Protein AF-0000000087587159 (afdb_homodimer)

Secondary structure (DSSP, 8-state):
-HHHHHHHHHHHHHT-TTTSSS--HHHHHHHHHHHHHHHHHH---TTTTT-HHHHHHHHHHHHTHIIIIIHHHHHHHH--HHHHHHHTTS--GGGGS-HHHHHHHHHHHHHHHHHHHHHHHHHHHHHHHHHHHHHHHHHHHHH--/-HHHHHHHHHHHHHT-TTTSSS--HHHHHHHHHHHHHHHHHHT--TTTTT-HHHHHHHHHHHHTHIIIIIHHHHHHHHS-HHHHHHHTTS--GGGGS-HHHHHHHHHHHHHHHHHHHHHHHHHHHHHHHHHHHHHHHHHHHHH--

Sequence (290 aa):
TQRSNVNLDLLMRCTRQDVMPSVSRKSALPLLKVAVAEEEKTGVNLKNTNNVLRSRCVDACVEEWKETLAKPLLALESRDKNISRILAANS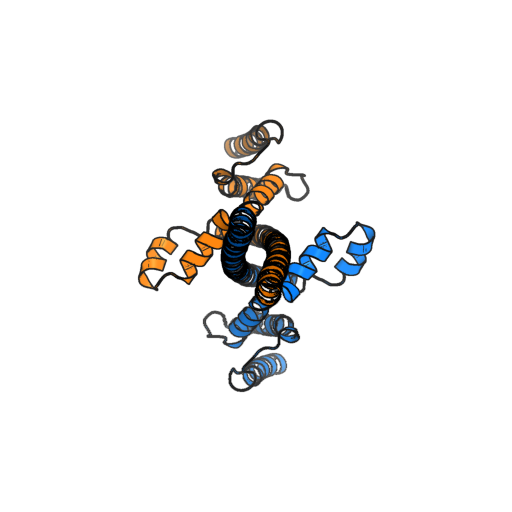VEHRDLPLTIQVELLEKALCAAKIELDDVKAELLYREEQVEKLTSKLSGSQHHGTQRSNVNLDLLMRCTRQDVMPSVSRKSALPLLKVAVAEEEKTGVNLKNTNNVLRSRCVDACVEEWKETLAKPLLALESRDKNISRILAANSVEHRDLPLTIQVELLEKALCAAKIELDDVKAELLYREEQVEKLTSKLSGSQHHG

Nearest PDB structures (foldseek):
  4tql-assembly1_A  TM=2.402E-01  e=1.269E+00  synthetic construct
  8akr-assembly1_A  TM=2.634E-01  e=9.940E+00  Synechocystis sp. PCC 6803
  4tql-assembly1_A  TM=2.392E-01  e=1.411E+00  synthetic construct
  1tkn-assembly1_A  TM=3.058E-01  e=9.548E+00  Homo sapiens
  8ceo-assembly1_1  TM=2.961E-01  e=7.720E+00  Saccharomyces cerevisiae

Radius of gyration: 24.53 Å; Cα contacts (8 Å, |Δi|>4): 267; chains: 2; bounding box: 59×77×51 Å

Foldseek 3Di:
DVVLVVVQVVLLVCQPCVNVVADALVCLLVSLQSNQVSCVVVVPPCVPVVSVNNVRSLVSCLVPVVVLAVVLVVLCVPDDPPCNVVSVVVPNSNVSDPPVSSVVSVVSSVVVVVVVVVVVVVVVVVVVVVVVVVVVVVVVVVVVD/DVVLVVVQVCLLVCQPCVNVVADALVCLLVSLQSNQVSCVVVVPPCVPVVSVNNVRSLVSCLVVVVVLAVVLVVCCVPDDPPCNVVSVVVPNSNVSHPPVSSVVSVVSSVVVVVVVVVVVVVVVVVVVVVVVVVVVVVVVVVVVD

pLDDT: mean 73.08, std 20.02, range [32.75, 97.69]

Organism: Thalassiosira oceanica (NCBI:txid159749)

Solvent-accessible surface area (backbone atoms only — not comparable to full-atom values): 15270 Å² total; per-residue (Å²): 118,68,68,63,50,49,49,42,50,45,48,47,55,55,37,24,60,86,66,30,64,67,52,49,64,85,46,8,59,63,49,32,49,49,48,50,53,45,24,63,72,68,65,47,62,40,82,74,40,72,34,54,50,47,54,43,16,46,48,28,37,34,75,38,26,60,73,70,48,31,45,50,50,44,52,50,68,68,32,52,81,70,56,18,57,60,46,49,61,61,52,59,68,63,68,77,41,58,58,72,55,39,41,52,48,42,52,52,27,35,36,49,48,50,54,52,41,52,53,51,51,51,53,33,53,52,38,52,49,48,41,54,53,49,51,49,54,56,55,54,55,59,70,77,94,118,68,68,63,50,52,48,43,50,45,46,48,55,56,40,24,60,86,65,31,64,67,53,50,66,85,46,8,61,63,50,33,49,51,46,50,53,46,25,65,73,67,64,46,64,41,82,76,41,73,36,54,50,47,54,43,16,45,49,30,37,35,75,39,26,60,73,71,49,29,43,50,50,44,50,50,68,68,33,50,83,68,55,18,57,61,46,48,61,63,52,60,67,62,68,76,42,58,58,71,56,38,40,53,45,41,52,53,26,35,36,49,47,50,54,52,41,51,53,52,50,51,52,36,52,52,39,51,50,50,41,52,52,49,52,50,53,56,55,55,55,59,70,77,95

Structure (mmCIF, N/CA/C/O backbone):
data_AF-0000000087587159-model_v1
#
loop_
_entity.id
_entity.type
_entity.pdbx_description
1 polymer Tektin
#
loop_
_atom_site.group_PDB
_atom_site.id
_atom_site.type_symbol
_atom_site.label_atom_id
_atom_site.label_alt_id
_atom_site.label_comp_id
_atom_site.label_asym_id
_atom_site.label_entity_id
_atom_site.label_seq_id
_atom_site.pdbx_PDB_ins_code
_atom_site.Cartn_x
_atom_site.Cartn_y
_atom_site.Cartn_z
_atom_site.occupancy
_atom_site.B_iso_or_equiv
_atom_site.auth_seq_id
_atom_site.auth_comp_id
_atom_site.auth_asym_id
_atom_site.auth_atom_id
_atom_site.pdbx_PDB_model_num
ATOM 1 N N . THR A 1 1 ? -24.172 30.438 5.816 1 32.75 1 THR A N 1
ATOM 2 C CA . THR A 1 1 ? -24.219 29.781 7.113 1 32.75 1 THR A CA 1
ATOM 3 C C . THR A 1 1 ? -25.188 28.594 7.078 1 32.75 1 THR A C 1
ATOM 5 O O . THR A 1 1 ? -24.875 27.531 7.625 1 32.75 1 THR A O 1
ATOM 8 N N . GLN A 1 2 ? -26.375 28.812 6.621 1 36.69 2 GLN A N 1
ATOM 9 C CA . GLN A 1 2 ? -27.484 27.875 6.512 1 36.69 2 GLN A CA 1
ATOM 10 C C . GLN A 1 2 ? -27.172 26.797 5.473 1 36.69 2 GLN A C 1
ATOM 12 O O . GLN A 1 2 ? -27.547 25.625 5.652 1 36.69 2 GLN A O 1
ATOM 17 N N . ARG A 1 3 ? -26.672 27.219 4.352 1 39.34 3 ARG A N 1
ATOM 18 C CA . ARG A 1 3 ? -26.422 26.359 3.203 1 39.34 3 ARG A CA 1
ATOM 19 C C . ARG A 1 3 ? -25.375 25.297 3.529 1 39.34 3 ARG A C 1
ATOM 21 O O . ARG A 1 3 ? -25.453 24.172 3.037 1 39.34 3 ARG A O 1
ATOM 28 N N . SER A 1 4 ? -24.469 25.625 4.348 1 40.91 4 SER A N 1
ATOM 29 C CA . SER A 1 4 ? -23.328 24.766 4.676 1 40.91 4 SER A CA 1
ATOM 30 C C . SER A 1 4 ? -23.766 23.594 5.551 1 40.91 4 SER A C 1
ATOM 32 O O . SER A 1 4 ? -23.203 22.5 5.461 1 40.91 4 SER A O 1
ATOM 34 N N . ASN A 1 5 ? -24.781 23.828 6.34 1 42.06 5 ASN A N 1
ATOM 35 C CA . ASN A 1 5 ? -25.312 22.875 7.293 1 42.06 5 ASN A CA 1
ATOM 36 C C . ASN A 1 5 ? -26.172 21.828 6.605 1 42.06 5 ASN A C 1
ATOM 38 O O . ASN A 1 5 ? -26.156 20.656 6.992 1 42.06 5 ASN A O 1
ATOM 42 N N . VAL A 1 6 ? -27.078 22.312 5.77 1 42.97 6 VAL A N 1
ATOM 43 C CA . VAL A 1 6 ? -27.984 21.438 5.051 1 42.97 6 VAL A CA 1
ATOM 44 C C . VAL A 1 6 ? -27.203 20.438 4.199 1 42.97 6 VAL A C 1
ATOM 46 O O . VAL A 1 6 ? -27.578 19.281 4.094 1 42.97 6 VAL A O 1
ATOM 49 N N . ASN A 1 7 ? -26.094 20.969 3.719 1 43.97 7 ASN A N 1
ATOM 50 C CA . ASN A 1 7 ? -25.328 20.156 2.785 1 43.97 7 ASN A CA 1
ATOM 51 C C . ASN A 1 7 ? -24.656 18.984 3.488 1 43.97 7 ASN A C 1
ATOM 53 O O . ASN A 1 7 ? -24.656 17.859 2.979 1 43.97 7 ASN A O 1
ATOM 57 N N . LEU A 1 8 ? -24.297 19.266 4.68 1 49.25 8 LEU A N 1
ATOM 58 C CA . LEU A 1 8 ? -23.719 18.156 5.414 1 49.25 8 LEU A CA 1
ATOM 59 C C . LEU A 1 8 ? -24.797 17.156 5.828 1 49.25 8 LEU A C 1
ATOM 61 O O . LEU A 1 8 ? -24.594 15.945 5.738 1 49.25 8 LEU A O 1
ATOM 65 N N . ASP A 1 9 ? -25.812 17.797 6.367 1 45.59 9 ASP A N 1
ATOM 66 C CA . ASP A 1 9 ? -26.922 16.938 6.785 1 45.59 9 ASP A CA 1
ATOM 67 C C . ASP A 1 9 ? -27.453 16.109 5.613 1 45.59 9 ASP A C 1
ATOM 69 O O . ASP A 1 9 ? -27.734 14.922 5.77 1 45.59 9 ASP A O 1
ATOM 73 N N . LEU A 1 10 ? -27.609 16.844 4.547 1 46.69 10 LEU A N 1
ATOM 74 C CA . LEU A 1 10 ? -28.062 16.125 3.357 1 46.69 10 LEU A CA 1
ATOM 75 C C . LEU A 1 10 ? -27.031 15.094 2.914 1 46.69 10 LEU A C 1
ATOM 77 O O . LEU A 1 10 ? -27.375 13.977 2.531 1 46.69 10 LEU A O 1
ATOM 81 N N . LEU A 1 11 ? -25.828 15.57 3.004 1 48.69 11 LEU A N 1
ATOM 82 C CA . LEU A 1 11 ? -24.766 14.617 2.662 1 48.69 11 LEU A CA 1
ATOM 83 C C . LEU A 1 11 ? -24.812 13.406 3.586 1 48.69 11 LEU A C 1
ATOM 85 O O . LEU A 1 11 ? -24.703 12.266 3.129 1 48.69 11 LEU A O 1
ATOM 89 N N . MET A 1 12 ? -25.047 13.711 4.809 1 52.41 12 MET A N 1
ATOM 90 C CA . MET A 1 12 ? -25.109 12.625 5.785 1 52.41 12 MET A CA 1
ATOM 91 C C . MET A 1 12 ? -26.359 11.773 5.562 1 52.41 12 MET A C 1
ATOM 93 O O . MET A 1 12 ? -26.312 10.555 5.719 1 52.41 12 MET A O 1
ATOM 97 N N . ARG A 1 13 ? -27.406 12.414 5.246 1 48.59 13 ARG A N 1
ATOM 98 C CA . ARG A 1 13 ? -28.656 11.703 4.98 1 48.59 13 ARG A CA 1
ATOM 99 C C . ARG A 1 13 ? -28.547 10.867 3.707 1 48.59 13 ARG A C 1
ATOM 101 O O . ARG A 1 13 ? -29.047 9.742 3.652 1 48.59 13 ARG A O 1
ATOM 108 N N . CYS A 1 14 ? -27.938 11.539 2.797 1 46.94 14 CYS A N 1
ATOM 109 C CA . CYS A 1 14 ? -27.875 10.891 1.493 1 46.94 14 CYS A CA 1
ATOM 110 C C . CYS A 1 14 ? -26.797 9.805 1.476 1 46.94 14 CYS A C 1
ATOM 112 O O . CYS A 1 14 ? -26.875 8.875 0.669 1 46.94 14 CYS A O 1
ATOM 114 N N . THR A 1 15 ? -26 10 2.441 1 49.78 15 THR A N 1
ATOM 115 C CA . THR A 1 15 ? -24.922 9.016 2.43 1 49.78 15 THR A CA 1
ATOM 116 C C . THR A 1 15 ? -25.094 8.016 3.564 1 49.78 15 THR A C 1
ATOM 118 O O . THR A 1 15 ? -24.172 7.254 3.873 1 49.78 15 THR A O 1
ATOM 121 N N . ARG A 1 16 ? -26.234 8.188 4.211 1 46.84 16 ARG A N 1
ATOM 122 C CA . ARG A 1 16 ? -26.547 7.207 5.25 1 46.84 16 ARG A CA 1
ATOM 123 C C . ARG A 1 16 ? -26.438 5.785 4.711 1 46.84 16 ARG A C 1
ATOM 125 O O . ARG A 1 16 ? -26.641 5.547 3.521 1 46.84 16 ARG A O 1
ATOM 132 N N . GLN A 1 17 ? -25.875 5.043 5.605 1 50.44 17 GLN A N 1
ATOM 133 C CA . GLN A 1 17 ? -25.672 3.639 5.277 1 50.44 17 GLN A CA 1
ATOM 134 C C . GLN A 1 17 ? -26.922 3.025 4.66 1 50.44 17 GLN A C 1
ATOM 136 O O . GLN A 1 17 ? -26.844 2.146 3.801 1 50.44 17 GLN A O 1
ATOM 141 N N . ASP A 1 18 ? -28 3.549 5.156 1 45.78 18 ASP A N 1
ATOM 142 C CA . ASP A 1 18 ? -29.266 3.02 4.684 1 45.78 18 ASP A CA 1
ATOM 143 C C . ASP A 1 18 ? -29.609 3.568 3.301 1 45.78 18 ASP A C 1
ATOM 145 O O . ASP A 1 18 ? -30.359 2.943 2.547 1 45.78 18 ASP A O 1
ATOM 149 N N . VAL A 1 19 ? -29.219 4.668 3.023 1 44.28 19 VAL A N 1
ATOM 150 C CA . VAL A 1 19 ? -29.531 5.273 1.733 1 44.28 19 VAL A CA 1
ATOM 151 C C . VAL A 1 19 ? -28.438 4.93 0.722 1 44.28 19 VAL A C 1
ATOM 153 O O . VAL A 1 19 ? -28.734 4.645 -0.442 1 44.28 19 VAL A O 1
ATOM 156 N N . MET A 1 20 ? -27.219 5.18 1.108 1 46.34 20 MET A N 1
ATOM 157 C CA . MET A 1 20 ? -26.109 4.789 0.237 1 46.34 20 MET A CA 1
ATOM 158 C C . MET A 1 20 ? -25.25 3.717 0.898 1 46.34 20 MET A C 1
ATOM 160 O O . MET A 1 20 ? -24.156 4.004 1.374 1 46.34 20 MET A O 1
ATOM 164 N N . PRO A 1 21 ? -25.844 2.625 0.931 1 46.34 21 PRO A N 1
ATOM 165 C CA . PRO A 1 21 ? -25.141 1.552 1.647 1 46.34 21 PRO A CA 1
ATOM 166 C C . PRO A 1 21 ? -23.719 1.33 1.143 1 46.34 21 PRO A C 1
ATOM 168 O O . PRO A 1 21 ? -22.828 0.995 1.927 1 46.34 21 PRO A O 1
ATOM 171 N N . SER A 1 22 ? -23.625 1.393 -0.193 1 52.59 22 SER A N 1
ATOM 172 C CA . SER A 1 22 ? -22.281 1.172 -0.739 1 52.59 22 SER A CA 1
ATOM 173 C C . SER A 1 22 ? -21.781 2.406 -1.479 1 52.59 22 SER A C 1
ATOM 175 O O . SER A 1 22 ? -22.516 3.012 -2.26 1 52.59 22 SER A O 1
ATOM 177 N N . VAL A 1 23 ? -20.797 3.105 -0.904 1 59.78 23 VAL A N 1
ATOM 178 C CA . VAL A 1 23 ? -20.141 4.188 -1.637 1 59.78 23 VAL A CA 1
ATOM 179 C C . VAL A 1 23 ? -19.406 3.625 -2.852 1 59.78 23 VAL A C 1
ATOM 181 O O . VAL A 1 23 ? -18.625 2.689 -2.727 1 59.78 23 VAL A O 1
ATOM 184 N N . SER A 1 24 ? -20.016 4.082 -4.051 1 62.53 24 SER A N 1
ATOM 185 C CA . SER A 1 24 ? -19.328 3.631 -5.258 1 62.53 24 SER A CA 1
ATOM 186 C C . SER A 1 24 ? -17.859 4.074 -5.262 1 62.53 24 SER A C 1
ATOM 188 O O . SER A 1 24 ? -17.531 5.121 -4.707 1 62.53 24 SER A O 1
ATOM 190 N N . ARG A 1 25 ? -17.062 3.34 -5.914 1 66 25 ARG A N 1
ATOM 191 C CA . ARG A 1 25 ? -15.633 3.58 -6.059 1 66 25 ARG A CA 1
ATOM 192 C C . ARG A 1 25 ? -15.367 4.961 -6.648 1 66 25 ARG A C 1
ATOM 194 O O . ARG A 1 25 ? -14.492 5.688 -6.172 1 66 25 ARG A O 1
ATOM 201 N N . LYS A 1 26 ? -16.172 5.312 -7.57 1 67.81 26 LYS A N 1
ATOM 202 C CA . LYS A 1 26 ? -15.945 6.551 -8.312 1 67.81 26 LYS A CA 1
ATOM 203 C C . LYS A 1 26 ? -16.312 7.77 -7.465 1 67.81 26 LYS A C 1
ATOM 205 O O . LYS A 1 26 ? -15.719 8.844 -7.633 1 67.81 26 LYS A O 1
ATOM 210 N N . SER A 1 27 ? -17.141 7.477 -6.547 1 70.62 27 SER A N 1
ATOM 211 C CA . SER A 1 27 ? -17.641 8.609 -5.777 1 70.62 27 SER A CA 1
ATOM 212 C C . SER A 1 27 ? -16.984 8.688 -4.406 1 70.62 27 SER A C 1
ATOM 214 O O . SER A 1 27 ? -17.094 9.695 -3.713 1 70.62 27 SER A O 1
ATOM 216 N N . ALA A 1 28 ? -16.281 7.617 -4.102 1 75.81 28 ALA A N 1
ATOM 217 C CA . ALA A 1 28 ? -15.789 7.492 -2.732 1 75.81 28 ALA A CA 1
ATOM 218 C C . ALA A 1 28 ? -14.875 8.656 -2.371 1 75.81 28 ALA A C 1
ATOM 220 O O . ALA A 1 28 ? -15.062 9.312 -1.343 1 75.81 28 ALA A O 1
ATOM 221 N N . LEU A 1 29 ? -13.953 8.953 -3.25 1 81.06 29 LEU A N 1
ATOM 222 C CA . LEU A 1 29 ? -12.977 9.984 -2.936 1 81.06 29 LEU A CA 1
ATOM 223 C C . LEU A 1 29 ? -13.625 11.367 -2.945 1 81.06 29 LEU A C 1
ATOM 225 O O . LEU A 1 29 ? -13.414 12.164 -2.027 1 81.06 29 LEU A O 1
ATOM 229 N N . PRO A 1 30 ? -14.414 11.68 -3.943 1 75.94 30 PRO A N 1
ATOM 230 C CA . PRO A 1 30 ? -15.117 12.961 -3.912 1 75.94 30 PRO A CA 1
ATOM 231 C C . PRO A 1 30 ? -16 13.125 -2.68 1 75.94 30 PRO A C 1
ATOM 233 O O . PRO A 1 30 ? -16.047 14.203 -2.084 1 75.94 30 PRO A O 1
ATOM 236 N N . LEU A 1 31 ? -16.656 12.094 -2.354 1 77.31 31 LEU A N 1
ATOM 237 C CA . LEU A 1 31 ? -17.516 12.125 -1.177 1 77.31 31 LEU A CA 1
ATOM 238 C C . LEU A 1 31 ? -16.703 12.297 0.095 1 77.31 31 LEU A C 1
ATOM 240 O O . LEU A 1 31 ? -17.109 12.992 1.023 1 77.31 31 LEU A O 1
ATOM 244 N N . LEU A 1 32 ? -15.648 11.641 0.164 1 81.38 32 LEU A N 1
ATOM 245 C CA . LEU A 1 32 ? -14.75 11.789 1.302 1 81.38 32 LEU A CA 1
ATOM 246 C C . LEU A 1 32 ? -14.312 13.234 1.462 1 81.38 32 LEU A C 1
ATOM 248 O O . LEU A 1 32 ? -14.281 13.758 2.578 1 81.38 32 LEU A O 1
ATOM 252 N N . LYS A 1 33 ? -14.008 13.875 0.391 1 79.75 33 LYS A N 1
ATOM 253 C CA . LYS A 1 33 ? -13.602 15.273 0.423 1 79.75 33 LYS A CA 1
ATOM 254 C C . LYS A 1 33 ? -14.695 16.156 1.018 1 79.75 33 LYS A C 1
ATOM 256 O O . LYS A 1 33 ? -14.414 17.031 1.834 1 79.75 33 LYS A O 1
ATOM 261 N N . VAL A 1 34 ? -15.828 15.852 0.628 1 74.06 34 VAL A N 1
ATOM 262 C CA . VAL A 1 34 ? -16.969 16.609 1.112 1 74.06 34 VAL A CA 1
ATOM 263 C C . VAL A 1 34 ? -17.172 16.375 2.607 1 74.06 34 VAL A C 1
ATOM 265 O O . VAL A 1 34 ? -17.391 17.312 3.375 1 74.06 34 VAL A O 1
ATOM 268 N N . ALA A 1 35 ? -17.094 15.141 2.924 1 73.56 35 ALA A N 1
ATOM 269 C CA . ALA A 1 35 ? -17.266 14.766 4.324 1 73.56 35 ALA A CA 1
ATOM 270 C C . ALA A 1 35 ? -16.234 15.453 5.215 1 73.56 35 ALA A C 1
ATOM 272 O O . ALA A 1 35 ? -16.578 15.977 6.277 1 73.56 35 ALA A O 1
ATOM 273 N N . VAL A 1 36 ? -15.062 15.5 4.777 1 76.06 36 VAL A N 1
ATOM 274 C CA . VAL A 1 36 ? -13.969 16.078 5.547 1 76.06 36 VAL A CA 1
ATOM 275 C C . VAL A 1 36 ? -14.125 17.594 5.613 1 76.06 36 VAL A C 1
ATOM 277 O O . VAL A 1 36 ? -13.898 18.203 6.664 1 76.06 36 VAL A O 1
ATOM 280 N N . ALA A 1 37 ? -14.43 18.156 4.574 1 73.81 37 ALA A N 1
ATOM 281 C CA . ALA A 1 37 ? -14.633 19.594 4.539 1 73.81 37 ALA A CA 1
ATOM 282 C C . ALA A 1 37 ? -15.734 20.016 5.5 1 73.81 37 ALA A C 1
ATOM 284 O O . ALA A 1 37 ? -15.625 21.031 6.18 1 73.81 37 ALA A O 1
ATOM 285 N N . GLU A 1 38 ? -16.719 19.266 5.496 1 69.62 38 GLU A N 1
ATOM 286 C CA . GLU A 1 38 ? -17.844 19.562 6.387 1 69.62 38 GLU A CA 1
ATOM 287 C C . GLU A 1 38 ? -17.438 19.422 7.852 1 69.62 38 GLU A C 1
ATOM 289 O O . GLU A 1 38 ? -17.891 20.188 8.711 1 69.62 38 GLU A O 1
ATOM 294 N N . GLU A 1 39 ? -16.641 18.422 8.086 1 70.81 39 GLU A N 1
ATOM 295 C CA . GLU A 1 39 ? -16.125 18.234 9.445 1 70.81 39 GLU A CA 1
ATOM 296 C C . GLU A 1 39 ? -15.305 19.438 9.891 1 70.81 39 GLU A C 1
ATOM 298 O O . GLU A 1 39 ? -15.422 19.891 11.031 1 70.81 39 GLU A O 1
ATOM 303 N N . GLU A 1 40 ? -14.523 19.844 9.047 1 71.81 40 GLU A N 1
ATOM 304 C CA . GLU A 1 40 ? -13.664 20.984 9.359 1 71.81 40 GLU A CA 1
ATOM 305 C C . GLU A 1 40 ? -14.484 22.234 9.609 1 71.81 40 GLU A C 1
ATOM 307 O O . GLU A 1 40 ? -14.156 23.031 10.492 1 71.81 40 GLU A O 1
ATOM 312 N N . LYS A 1 41 ? -15.461 22.406 8.883 1 69.94 41 LYS A N 1
ATOM 313 C CA . LYS A 1 41 ? -16.297 23.594 9 1 69.94 41 LYS A CA 1
ATOM 314 C C . LYS A 1 41 ? -17.109 23.562 10.289 1 69.94 41 LYS A C 1
ATOM 316 O O . LYS A 1 41 ? -17.281 24.594 10.953 1 69.94 41 LYS A O 1
ATOM 321 N N . THR A 1 42 ? -17.641 22.406 10.508 1 65 42 THR A N 1
ATOM 322 C CA . THR A 1 42 ? -18.547 22.312 11.648 1 65 42 THR A CA 1
ATOM 323 C C . THR A 1 42 ? -17.766 22.094 12.945 1 65 42 THR A C 1
ATOM 325 O O . THR A 1 42 ? -18.297 22.297 14.039 1 65 42 THR A O 1
ATOM 328 N N . GLY A 1 43 ? -16.438 21.812 12.82 1 63.03 43 GLY A N 1
ATOM 329 C CA . GLY A 1 43 ? -15.633 21.516 13.992 1 63.03 43 GLY A CA 1
ATOM 330 C C . GLY A 1 43 ? -15.961 20.172 14.617 1 63.03 43 GLY A C 1
ATOM 331 O O . GLY A 1 43 ? -15.492 19.859 15.711 1 63.03 43 GLY A O 1
ATOM 332 N N . VAL A 1 44 ? -17.031 19.594 14.109 1 55.69 44 VAL A N 1
ATOM 333 C CA . VAL A 1 44 ? -17.422 18.297 14.641 1 55.69 44 VAL A CA 1
ATOM 334 C C . VAL A 1 44 ? -16.453 17.219 14.125 1 55.69 44 VAL A C 1
ATOM 336 O O . VAL A 1 44 ? -16.141 17.188 12.93 1 55.69 44 VAL A O 1
ATOM 339 N N . ASN A 1 45 ? -15.539 16.797 15.039 1 53.84 45 ASN A N 1
ATOM 340 C CA . ASN A 1 45 ? -14.633 15.703 14.711 1 53.84 45 ASN A CA 1
ATOM 341 C C . ASN A 1 45 ? -15.398 14.445 14.305 1 53.84 45 ASN A C 1
ATOM 343 O O . ASN A 1 45 ? -15.938 13.742 15.164 1 53.84 45 ASN A O 1
ATOM 347 N N . LEU A 1 46 ? -15.766 14.469 13.148 1 49.66 46 LEU A N 1
ATOM 348 C CA . LEU A 1 46 ? -16.562 13.344 12.672 1 49.66 46 LEU A CA 1
ATOM 349 C C . LEU A 1 46 ? -15.812 12.031 12.852 1 49.66 46 LEU A C 1
ATOM 351 O O . LEU A 1 46 ? -16.344 10.961 12.555 1 49.66 46 LEU A O 1
ATOM 355 N N . LYS A 1 47 ? -14.477 12.172 13.258 1 50.44 47 LYS A N 1
ATOM 356 C CA . LYS A 1 47 ? -13.789 10.922 13.578 1 50.44 47 LYS A CA 1
ATOM 357 C C . LYS A 1 47 ? -14.57 10.117 14.617 1 50.44 47 LYS A C 1
ATOM 359 O O . LYS A 1 47 ? -14.57 8.891 14.586 1 50.44 47 LYS A O 1
ATOM 364 N N . ASN A 1 48 ? -14.945 10.859 15.625 1 46.66 48 ASN A N 1
ATOM 365 C CA . ASN A 1 48 ? -15.703 10.258 16.719 1 46.66 48 ASN A CA 1
ATOM 366 C C . ASN A 1 48 ? -17.125 9.914 16.281 1 46.66 48 ASN A C 1
ATOM 368 O O . ASN A 1 48 ? -17.844 9.219 17 1 46.66 48 ASN A O 1
ATOM 372 N N . THR A 1 49 ? -17.562 10.867 15.5 1 42.28 49 THR A N 1
ATOM 373 C CA . THR A 1 49 ? -18.906 10.516 15.07 1 42.28 49 THR A CA 1
ATOM 374 C C . THR A 1 49 ? -18.859 9.438 13.992 1 42.28 49 THR A C 1
ATOM 376 O O . THR A 1 49 ? -17.969 9.43 13.141 1 42.28 49 THR A O 1
ATOM 379 N N . ASN A 1 50 ? -18.844 8.234 14.531 1 45.03 50 ASN A N 1
ATOM 380 C CA . ASN A 1 50 ? -19.109 7.176 13.562 1 45.03 50 ASN A CA 1
ATOM 381 C C . ASN A 1 50 ? -19.344 7.746 12.164 1 45.03 50 ASN A C 1
ATOM 383 O O . ASN A 1 50 ? -20.406 7.566 11.578 1 45.03 50 ASN A O 1
ATOM 387 N N . ASN A 1 51 ? -18.828 8.984 12.039 1 53.06 51 ASN A N 1
ATOM 388 C CA . ASN A 1 51 ? -19.156 9.484 10.703 1 53.06 51 ASN A CA 1
ATOM 389 C C . ASN A 1 51 ? -18.922 8.414 9.633 1 53.06 51 ASN A C 1
ATOM 391 O O . ASN A 1 51 ? -17.797 8.242 9.156 1 53.06 51 ASN A O 1
ATOM 395 N N . VAL A 1 52 ? -19.875 7.715 9.773 1 62.22 52 VAL A N 1
ATOM 396 C CA . VAL A 1 52 ? -20.188 6.512 9.008 1 62.22 52 VAL A CA 1
ATOM 397 C C . VAL A 1 52 ? -19.844 6.738 7.535 1 62.22 52 VAL A C 1
ATOM 399 O O . VAL A 1 52 ? -19.234 5.875 6.891 1 62.22 52 VAL A O 1
ATOM 402 N N . LEU A 1 53 ? -19.984 8.141 7.324 1 70.12 53 LEU A N 1
ATOM 403 C CA . LEU A 1 53 ? -19.766 8.359 5.898 1 70.12 53 LEU A CA 1
ATOM 404 C C . LEU A 1 53 ? -18.266 8.375 5.582 1 70.12 53 LEU A C 1
ATOM 406 O O . LEU A 1 53 ? -17.828 7.762 4.602 1 70.12 53 LEU A O 1
ATOM 410 N N . ARG A 1 54 ? -17.484 9.141 6.434 1 76.94 54 ARG A N 1
ATOM 411 C CA . ARG A 1 54 ? -16.047 9.188 6.227 1 76.94 54 ARG A CA 1
ATOM 412 C C . ARG A 1 54 ? -15.445 7.785 6.215 1 76.94 54 ARG A C 1
ATOM 414 O O . ARG A 1 54 ? -14.68 7.441 5.312 1 76.94 54 ARG A O 1
ATOM 421 N N . SER A 1 55 ? -15.828 7.074 7.191 1 77.62 55 SER A N 1
ATOM 422 C CA . SER A 1 55 ? -15.297 5.719 7.309 1 77.62 55 SER A CA 1
ATOM 423 C C . SER A 1 55 ? -15.703 4.863 6.117 1 77.62 55 SER A C 1
ATOM 425 O O . SER A 1 55 ? -14.891 4.098 5.59 1 77.62 55 SER A O 1
ATOM 427 N N . ARG A 1 56 ? -16.859 4.98 5.684 1 78.12 56 ARG A N 1
ATOM 428 C CA . ARG A 1 56 ? -17.344 4.211 4.539 1 78.12 56 ARG A CA 1
ATOM 429 C C . ARG A 1 56 ? -16.609 4.609 3.262 1 78.12 56 ARG A C 1
ATOM 431 O O . ARG A 1 56 ? -16.312 3.76 2.422 1 78.12 56 ARG A O 1
ATOM 438 N N . CYS A 1 57 ? -16.469 5.875 3.152 1 82.62 57 CYS A N 1
ATOM 439 C CA . CYS A 1 57 ? -15.75 6.355 1.972 1 82.62 57 CYS A CA 1
ATOM 440 C C . CYS A 1 57 ? -14.305 5.879 1.974 1 82.62 57 CYS A C 1
ATOM 442 O O . CYS A 1 57 ? -13.781 5.469 0.936 1 82.62 57 CYS A O 1
ATOM 444 N N . VAL A 1 58 ? -13.719 5.977 3.139 1 84.62 58 VAL A N 1
ATOM 445 C CA . VAL A 1 58 ? -12.352 5.484 3.258 1 84.62 58 VAL A CA 1
ATOM 446 C C . VAL A 1 58 ? -12.297 4.004 2.885 1 84.62 58 VAL A C 1
ATOM 448 O O . VAL A 1 58 ? -11.453 3.588 2.092 1 84.62 58 VAL A O 1
ATOM 451 N N . ASP A 1 59 ? -13.219 3.27 3.373 1 83.94 59 ASP A N 1
ATOM 452 C CA . ASP A 1 59 ? -13.242 1.834 3.107 1 83.94 59 ASP A CA 1
ATOM 453 C C . ASP A 1 59 ? -13.43 1.555 1.617 1 83.94 59 ASP A C 1
ATOM 455 O O . ASP A 1 59 ? -12.789 0.658 1.063 1 83.94 59 ASP A O 1
ATOM 459 N N . ALA A 1 60 ? -14.273 2.254 1.081 1 82.69 60 ALA A N 1
ATOM 460 C CA . ALA A 1 60 ? -14.523 2.08 -0.347 1 82.69 60 ALA A CA 1
ATOM 461 C C . ALA A 1 60 ? -13.273 2.4 -1.166 1 82.69 60 ALA A C 1
ATOM 463 O O . ALA A 1 60 ? -12.961 1.697 -2.131 1 82.69 60 ALA A O 1
ATOM 464 N N . CYS A 1 61 ? -12.609 3.475 -0.848 1 86.81 61 CYS A N 1
ATOM 465 C CA . CYS A 1 61 ? -11.375 3.844 -1.532 1 86.81 61 CYS A CA 1
ATOM 466 C C . CYS A 1 61 ? -10.32 2.754 -1.382 1 86.81 61 CYS A C 1
ATOM 468 O O . CYS A 1 61 ? -9.609 2.436 -2.336 1 86.81 61 CYS A O 1
ATOM 470 N N . VAL A 1 62 ? -10.273 2.213 -0.21 1 90.31 62 VAL A N 1
ATOM 471 C CA . VAL A 1 62 ? -9.273 1.195 0.1 1 90.31 62 VAL A CA 1
ATOM 472 C C . VAL A 1 62 ? -9.57 -0.08 -0.686 1 90.31 62 VAL A C 1
ATOM 474 O O . VAL A 1 62 ? -8.656 -0.742 -1.177 1 90.31 62 VAL A O 1
ATOM 477 N N . GLU A 1 63 ? -10.797 -0.411 -0.837 1 89.31 63 GLU A N 1
ATOM 478 C CA . GLU A 1 63 ? -11.18 -1.6 -1.594 1 89.31 63 GLU A CA 1
ATOM 479 C C . GLU A 1 63 ? -10.688 -1.521 -3.035 1 89.31 63 GLU A C 1
ATOM 481 O O . GLU A 1 63 ? -10.344 -2.539 -3.635 1 89.31 63 GLU A O 1
ATOM 486 N N . GLU A 1 64 ? -10.562 -0.312 -3.537 1 89.5 64 GLU A N 1
ATOM 487 C CA . GLU A 1 64 ? -10.125 -0.096 -4.91 1 89.5 64 GLU A CA 1
ATOM 488 C C . GLU A 1 64 ? -8.797 0.654 -4.953 1 89.5 64 GLU A C 1
ATOM 490 O O . GLU A 1 64 ? -8.594 1.516 -5.812 1 89.5 64 GLU A O 1
ATOM 495 N N . TRP A 1 65 ? -8.023 0.304 -4.023 1 92.62 65 TRP A N 1
ATOM 496 C CA . TRP A 1 65 ? -6.809 1.083 -3.824 1 92.62 65 TRP A CA 1
ATOM 497 C C . TRP A 1 65 ? -5.949 1.086 -5.086 1 92.62 65 TRP A C 1
ATOM 499 O O . TRP A 1 65 ? -5.25 2.062 -5.367 1 92.62 65 TRP A O 1
ATOM 509 N N . LYS A 1 66 ? -5.953 0.046 -5.836 1 93.19 66 LYS A N 1
ATOM 510 C CA . LYS A 1 66 ? -5.129 -0.061 -7.039 1 93.19 66 LYS A CA 1
ATOM 511 C C . LYS A 1 66 ? -5.523 0.995 -8.07 1 93.19 66 LYS A C 1
ATOM 513 O O . LYS A 1 66 ? -4.668 1.721 -8.578 1 93.19 66 LYS A O 1
ATOM 518 N N . GLU A 1 67 ? -6.801 1.132 -8.297 1 87.75 67 GLU A N 1
ATOM 519 C CA . GLU A 1 67 ? -7.32 2.045 -9.312 1 87.75 67 GLU A CA 1
ATOM 520 C C . GLU A 1 67 ? -7.406 3.473 -8.781 1 87.75 67 GLU A C 1
ATOM 522 O O . GLU A 1 67 ? -7.137 4.43 -9.508 1 87.75 67 GLU A O 1
ATOM 527 N N . THR A 1 68 ? -7.684 3.609 -7.508 1 86.38 68 THR A N 1
ATOM 528 C CA . THR A 1 68 ? -8.016 4.922 -6.969 1 86.38 68 THR A CA 1
ATOM 529 C C . THR A 1 68 ? -6.773 5.613 -6.414 1 86.38 68 THR A C 1
ATOM 531 O O . THR A 1 68 ? -6.688 6.84 -6.422 1 86.38 68 THR A O 1
ATOM 534 N N . LEU A 1 69 ? -5.84 4.844 -5.961 1 91.31 69 LEU A N 1
ATOM 535 C CA . LEU A 1 69 ? -4.707 5.445 -5.266 1 91.31 69 LEU A CA 1
ATOM 536 C C . LEU A 1 69 ? -3.398 5.129 -5.984 1 91.31 69 LEU A C 1
ATOM 538 O O . LEU A 1 69 ? -2.701 6.035 -6.441 1 91.31 69 LEU A O 1
ATOM 542 N N . ALA A 1 70 ? -3.117 3.871 -6.223 1 92.38 70 ALA A N 1
ATOM 543 C CA . ALA A 1 70 ? -1.815 3.455 -6.734 1 92.38 70 ALA A CA 1
ATOM 544 C C . ALA A 1 70 ? -1.64 3.877 -8.188 1 92.38 70 ALA A C 1
ATOM 546 O O . ALA A 1 70 ? -0.583 4.387 -8.57 1 92.38 70 ALA A O 1
ATOM 547 N N . LYS A 1 71 ? -2.598 3.705 -9.008 1 89.75 71 LYS A N 1
ATOM 548 C CA . LYS A 1 71 ? -2.48 3.973 -10.438 1 89.75 71 LYS A CA 1
ATOM 549 C C . LYS A 1 71 ? -2.148 5.438 -10.695 1 89.75 71 LYS A C 1
AT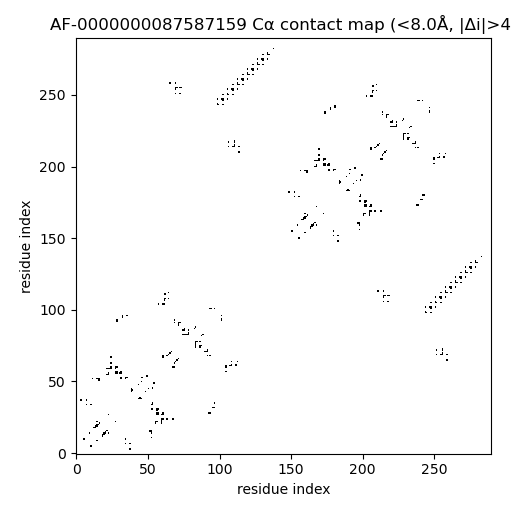OM 551 O O . LYS A 1 71 ? -1.206 5.746 -11.43 1 89.75 71 LYS A O 1
ATOM 556 N N . PRO A 1 72 ? -2.918 6.309 -10.156 1 87.12 72 PRO A N 1
ATOM 557 C CA . PRO A 1 72 ? -2.561 7.711 -10.367 1 87.12 72 PRO A CA 1
ATOM 558 C C . PRO A 1 72 ? -1.158 8.047 -9.867 1 87.12 72 PRO A C 1
ATOM 560 O O . PRO A 1 72 ? -0.464 8.867 -10.469 1 87.12 72 PRO A O 1
ATOM 563 N N . LEU A 1 73 ? -0.761 7.488 -8.789 1 89.25 73 LEU A N 1
ATOM 564 C CA . LEU A 1 73 ? 0.57 7.734 -8.242 1 89.25 73 LEU A CA 1
ATOM 565 C C . LEU A 1 73 ? 1.648 7.227 -9.195 1 89.25 73 LEU A C 1
ATOM 567 O O . LEU A 1 73 ? 2.648 7.914 -9.422 1 89.25 73 LEU A O 1
ATOM 571 N N . LEU A 1 74 ? 1.451 6.062 -9.711 1 90.06 74 LEU A N 1
ATOM 572 C CA . LEU A 1 74 ? 2.412 5.449 -10.625 1 90.06 74 LEU A CA 1
ATOM 573 C C . LEU A 1 74 ? 2.506 6.238 -11.93 1 90.06 74 LEU A C 1
ATOM 575 O O . LEU A 1 74 ? 3.574 6.312 -12.539 1 90.06 74 LEU A O 1
ATOM 579 N N . ALA A 1 75 ? 1.423 6.699 -12.336 1 82.94 75 ALA A N 1
ATOM 580 C CA . ALA A 1 75 ? 1.408 7.52 -13.539 1 82.94 75 ALA A CA 1
ATOM 581 C C . ALA A 1 75 ? 2.273 8.766 -13.375 1 82.94 75 ALA A C 1
ATOM 583 O O . ALA A 1 75 ? 2.906 9.227 -14.328 1 82.94 75 ALA A O 1
ATOM 584 N N . LEU A 1 76 ? 2.277 9.234 -12.141 1 78.19 76 LEU A N 1
ATOM 585 C CA . LEU A 1 76 ? 3.088 10.406 -11.844 1 78.19 76 LEU A CA 1
ATOM 586 C C . LEU A 1 76 ? 4.574 10.07 -11.867 1 78.19 76 LEU A C 1
ATOM 588 O O . LEU A 1 76 ? 5.398 10.883 -12.281 1 78.19 76 LEU A O 1
ATOM 592 N N . GLU A 1 77 ? 4.906 8.836 -11.312 1 71.69 77 GLU A N 1
ATOM 593 C CA . GLU A 1 77 ? 6.305 8.43 -11.234 1 71.69 77 GLU A CA 1
ATOM 594 C C . GLU A 1 77 ? 6.855 8.078 -12.617 1 71.69 77 GLU A C 1
ATOM 596 O O . GLU A 1 77 ? 8.055 8.203 -12.859 1 71.69 77 GLU A O 1
ATOM 601 N N . SER A 1 78 ? 6.027 7.184 -13.383 1 61.97 78 SER A N 1
ATOM 602 C CA . SER A 1 78 ? 6.48 6.816 -14.719 1 61.97 78 SER A CA 1
ATOM 603 C C . SER A 1 78 ? 6.66 8.047 -15.602 1 61.97 78 SER A C 1
ATOM 605 O O . SER A 1 78 ? 7.238 7.957 -16.688 1 61.97 78 SER A O 1
ATOM 607 N N . ARG A 1 79 ? 5.906 9.094 -15.328 1 52.19 79 ARG A N 1
ATOM 608 C CA . ARG A 1 79 ? 5.867 10.203 -16.266 1 52.19 79 ARG A CA 1
ATOM 609 C C . ARG A 1 79 ? 7.273 10.703 -16.594 1 52.19 79 ARG A C 1
ATOM 611 O O . ARG A 1 79 ? 8.055 10.992 -15.695 1 52.19 79 ARG A O 1
ATOM 618 N N . ASP A 1 80 ? 7.875 10.227 -17.562 1 44.59 80 ASP A N 1
ATOM 619 C CA . ASP A 1 80 ? 8.578 11.117 -18.484 1 44.59 80 ASP A CA 1
ATOM 620 C C . ASP A 1 80 ? 8.141 12.57 -18.281 1 44.59 80 ASP A C 1
ATOM 622 O O . ASP A 1 80 ? 6.969 12.828 -18 1 44.59 80 ASP A O 1
ATOM 626 N N . LYS A 1 81 ? 9.117 13.523 -17.969 1 47.06 81 LYS A N 1
ATOM 627 C CA . LYS A 1 81 ? 9 14.977 -17.828 1 47.06 81 LYS A CA 1
ATOM 628 C C . LYS A 1 81 ? 7.77 15.5 -18.562 1 47.06 81 LYS A C 1
ATOM 630 O O . LYS A 1 81 ? 7.078 16.391 -18.062 1 47.06 81 LYS A O 1
ATOM 635 N N . ASN A 1 82 ? 7.613 14.977 -19.672 1 45.72 82 ASN A N 1
ATOM 636 C CA . ASN A 1 82 ? 6.684 15.609 -20.609 1 45.72 82 ASN A CA 1
ATOM 637 C C . ASN A 1 82 ? 5.242 15.203 -20.328 1 45.72 82 ASN A C 1
ATOM 639 O O . ASN A 1 82 ? 4.332 16.031 -20.375 1 45.72 82 ASN A O 1
ATOM 643 N N . ILE A 1 83 ? 4.996 14.016 -20.281 1 46.81 83 ILE A N 1
ATOM 644 C CA . ILE A 1 83 ? 3.615 13.57 -20.141 1 46.81 83 ILE A CA 1
ATOM 645 C C . ILE A 1 83 ? 3.156 13.758 -18.703 1 46.81 83 ILE A C 1
ATOM 647 O O . ILE A 1 83 ? 1.959 13.883 -18.438 1 46.81 83 ILE A O 1
ATOM 651 N N . SER A 1 84 ? 4 13.742 -17.812 1 44.94 84 SER A N 1
ATOM 652 C CA . SER A 1 84 ? 3.73 13.867 -16.391 1 44.94 84 SER A CA 1
ATOM 653 C C . SER A 1 84 ? 2.992 15.172 -16.078 1 44.94 84 SER A C 1
ATOM 655 O O . SER A 1 84 ? 2.145 15.211 -15.188 1 44.94 84 SER A O 1
ATOM 657 N N . ARG A 1 85 ? 3.432 16.094 -16.812 1 44.62 85 ARG A N 1
ATOM 658 C CA . ARG A 1 85 ? 2.758 17.375 -16.656 1 44.62 85 ARG A CA 1
ATOM 659 C C . ARG A 1 85 ? 1.263 17.25 -16.922 1 44.62 85 ARG A C 1
ATOM 661 O O . ARG A 1 85 ? 0.446 17.844 -16.219 1 44.62 85 ARG A O 1
ATOM 668 N N . ILE A 1 86 ? 1.123 16.547 -18.109 1 45.19 86 ILE A N 1
ATOM 669 C CA . ILE A 1 86 ? -0.28 16.469 -18.5 1 45.19 86 ILE A CA 1
ATOM 670 C C . ILE A 1 86 ? -1.049 15.633 -17.484 1 45.19 86 ILE A C 1
ATOM 672 O O . ILE A 1 86 ? -2.164 15.984 -17.094 1 45.19 86 ILE A O 1
ATOM 676 N N . LEU A 1 87 ? -0.476 14.539 -17.203 1 46.75 87 LEU A N 1
ATOM 677 C CA . LEU A 1 87 ? -1.163 13.648 -16.266 1 46.75 87 LEU A CA 1
ATOM 678 C C . LEU A 1 87 ? -1.094 14.195 -14.844 1 46.75 87 LEU A C 1
ATOM 680 O O . LEU A 1 87 ? -1.842 13.758 -13.969 1 46.75 87 LEU A O 1
ATOM 684 N N . ALA A 1 88 ? -0.013 14.797 -14.633 1 45.56 88 ALA A N 1
ATOM 685 C CA . ALA A 1 88 ? 0.052 15.555 -13.383 1 45.56 88 ALA A CA 1
ATOM 686 C C . ALA A 1 88 ? -1.233 16.344 -13.148 1 45.56 88 ALA A C 1
ATOM 688 O O . ALA A 1 88 ? -1.572 16.672 -12.008 1 45.56 88 ALA A O 1
ATOM 689 N N . ALA A 1 89 ? -1.719 16.703 -14.375 1 41.81 89 ALA A N 1
ATOM 690 C CA . ALA A 1 89 ? -3.029 17.328 -14.227 1 41.81 89 ALA A CA 1
ATOM 691 C C . ALA A 1 89 ? -4.027 16.375 -13.578 1 41.81 89 ALA A C 1
ATOM 693 O O . ALA A 1 89 ? -5.062 16.812 -13.062 1 41.81 89 ALA A O 1
ATOM 694 N N . ASN A 1 90 ? -3.98 15.07 -14.07 1 48.97 90 ASN A N 1
ATOM 695 C CA . ASN A 1 90 ? -4.895 14.195 -13.352 1 48.97 90 ASN A CA 1
ATOM 696 C C . ASN A 1 90 ? -4.43 13.961 -11.914 1 48.97 90 ASN A C 1
ATOM 698 O O . ASN A 1 90 ? -3.449 13.25 -11.68 1 48.97 90 ASN A O 1
ATOM 702 N N . SER A 1 91 ? -4.469 14.93 -11.094 1 61.06 91 SER A N 1
ATOM 703 C CA . SER A 1 91 ? -4.156 15.266 -9.711 1 61.06 91 SER A CA 1
ATOM 704 C C . SER A 1 91 ? -4.395 14.078 -8.789 1 61.06 91 SER A C 1
ATOM 706 O O . SER A 1 91 ? -5.297 13.273 -9.023 1 61.06 91 SER A O 1
ATOM 708 N N . VAL A 1 92 ? -3.371 13.617 -8.188 1 79.94 92 VAL A N 1
ATOM 709 C CA . VAL A 1 92 ? -3.51 12.672 -7.082 1 79.94 92 VAL A CA 1
ATOM 710 C C . VAL A 1 92 ? -4.551 13.195 -6.09 1 79.94 92 VAL A C 1
ATOM 712 O O . VAL A 1 92 ? -4.223 13.953 -5.18 1 79.94 92 VAL A O 1
ATOM 715 N N . GLU A 1 93 ? -5.848 12.789 -6.48 1 80.5 93 GLU A N 1
ATOM 716 C CA . GLU A 1 93 ? -7.039 13.344 -5.852 1 80.5 93 GLU A CA 1
ATOM 717 C C . GLU A 1 93 ? -6.941 13.281 -4.328 1 80.5 93 GLU A C 1
ATOM 719 O O . GLU A 1 93 ? -7.43 14.172 -3.631 1 80.5 93 GLU A O 1
ATOM 724 N N . HIS A 1 94 ? -6.258 12.242 -3.867 1 87.81 94 HIS A N 1
ATOM 725 C CA . HIS A 1 94 ? -6.25 12.117 -2.414 1 87.81 94 HIS A CA 1
ATOM 726 C C . HIS A 1 94 ? -5.371 13.188 -1.774 1 87.81 94 HIS A C 1
ATOM 728 O O . HIS A 1 94 ? -5.453 13.422 -0.566 1 87.81 94 HIS A O 1
ATOM 734 N N . ARG A 1 95 ? -4.57 13.859 -2.541 1 89.31 95 ARG A N 1
ATOM 735 C CA . ARG A 1 95 ? -3.662 14.867 -2.008 1 89.31 95 ARG A CA 1
ATOM 736 C C . ARG A 1 95 ? -4.414 16.141 -1.655 1 89.31 95 ARG A C 1
ATOM 738 O O . ARG A 1 95 ? -3.875 17.016 -0.973 1 89.31 95 ARG A O 1
ATOM 745 N N . ASP A 1 96 ? -5.641 16.25 -2.084 1 84.88 96 ASP A N 1
ATOM 746 C CA . ASP A 1 96 ? -6.48 17.391 -1.732 1 84.88 96 ASP A CA 1
ATOM 747 C C . ASP A 1 96 ? -7.066 17.234 -0.332 1 84.88 96 ASP A C 1
ATOM 749 O O . ASP A 1 96 ? -7.645 18.172 0.214 1 84.88 96 ASP A O 1
ATOM 753 N N . LEU A 1 97 ? -6.934 16.109 0.192 1 87.69 97 LEU A N 1
ATOM 754 C CA . LEU A 1 97 ? -7.43 15.844 1.539 1 87.69 97 LEU A CA 1
ATOM 755 C C . LEU A 1 97 ? -6.43 16.312 2.588 1 87.69 97 LEU A C 1
ATOM 757 O O . LEU A 1 97 ? -5.238 16.453 2.297 1 87.69 97 LEU A O 1
ATOM 761 N N . PRO A 1 98 ? -6.969 16.641 3.775 1 88.56 98 PRO A N 1
ATOM 762 C CA . PRO A 1 98 ? -6.031 16.906 4.863 1 88.56 98 PRO A CA 1
ATOM 763 C C . PRO A 1 98 ? -5.02 15.789 5.078 1 88.56 98 PRO A C 1
ATOM 765 O O . PRO A 1 98 ? -5.352 14.617 4.891 1 88.56 98 PRO A O 1
ATOM 768 N N . LEU A 1 99 ? -3.855 16.125 5.535 1 90.94 99 LEU A N 1
ATOM 769 C CA . LEU A 1 99 ? -2.746 15.18 5.645 1 90.94 99 LEU A CA 1
ATOM 770 C C . LEU A 1 99 ? -3.107 14.023 6.566 1 90.94 99 LEU A C 1
ATOM 772 O O . LEU A 1 99 ? -2.734 12.875 6.305 1 90.94 99 LEU A O 1
ATOM 776 N N . THR A 1 100 ? -3.824 14.344 7.609 1 89.81 100 THR A N 1
ATOM 777 C CA . THR A 1 100 ? -4.195 13.305 8.562 1 89.81 100 THR A CA 1
ATOM 778 C C . THR A 1 100 ? -5.078 12.25 7.898 1 89.81 100 THR A C 1
ATOM 780 O O . THR A 1 100 ? -4.945 11.055 8.172 1 89.81 100 THR A O 1
ATOM 783 N N . ILE A 1 101 ? -5.895 12.672 7.051 1 88.56 101 ILE A N 1
ATOM 784 C CA . ILE A 1 101 ? -6.793 11.758 6.352 1 88.56 101 ILE A CA 1
ATOM 785 C C . ILE A 1 101 ? -6.027 11.008 5.262 1 88.56 101 ILE A C 1
ATOM 787 O O . ILE A 1 101 ? -6.289 9.828 5.008 1 88.56 101 ILE A O 1
ATOM 791 N N . GLN A 1 102 ? -5.148 11.727 4.613 1 91.62 102 GLN A N 1
ATOM 792 C CA . GLN A 1 102 ? -4.293 11.055 3.637 1 91.62 102 GLN A CA 1
ATOM 793 C C . GLN A 1 102 ? -3.543 9.891 4.27 1 91.62 102 GLN A C 1
ATOM 795 O O . GLN A 1 102 ? -3.506 8.789 3.711 1 91.62 102 GLN A O 1
ATOM 800 N N . VAL A 1 103 ? -3.02 10.125 5.402 1 92.62 103 VAL A N 1
ATOM 801 C CA . VAL A 1 103 ? -2.242 9.094 6.09 1 92.62 103 VAL A CA 1
ATOM 802 C C . VAL A 1 103 ? -3.145 7.914 6.441 1 92.62 103 VAL A C 1
ATOM 804 O O . VAL A 1 103 ? -2.789 6.758 6.199 1 92.62 103 VAL A O 1
ATOM 807 N N . GLU A 1 104 ? -4.238 8.188 6.984 1 90.88 104 GLU A N 1
ATOM 808 C CA . GLU A 1 104 ? -5.18 7.129 7.328 1 90.88 104 GLU A CA 1
ATOM 809 C C . GLU A 1 104 ? -5.539 6.289 6.105 1 90.88 104 GLU A C 1
ATOM 811 O O . GLU A 1 104 ? -5.5 5.059 6.156 1 90.88 104 GLU A O 1
ATOM 816 N N . LEU A 1 105 ? -5.895 6.945 5.062 1 91.94 105 LEU A N 1
ATOM 817 C CA . LEU A 1 105 ? -6.273 6.301 3.809 1 91.94 105 LEU A CA 1
ATOM 818 C C . LEU A 1 105 ? -5.137 5.438 3.275 1 91.94 105 LEU A C 1
ATOM 820 O O . LEU A 1 105 ? -5.344 4.273 2.922 1 91.94 105 LEU A O 1
ATOM 824 N N . LEU A 1 106 ? -4.008 5.969 3.275 1 95.62 106 LEU A N 1
ATOM 825 C CA . LEU A 1 106 ? -2.852 5.285 2.707 1 95.62 106 LEU A CA 1
ATOM 826 C C . LEU A 1 106 ? -2.416 4.121 3.592 1 95.62 106 LEU A C 1
ATOM 828 O O . LEU A 1 106 ? -1.989 3.078 3.09 1 95.62 106 LEU A O 1
ATOM 832 N N . GLU A 1 107 ? -2.48 4.273 4.867 1 94.38 107 GLU A N 1
ATOM 833 C CA . GLU A 1 107 ? -2.17 3.168 5.77 1 94.38 107 GLU A CA 1
ATOM 834 C C . GLU A 1 107 ? -3.113 1.988 5.543 1 94.38 107 GLU A C 1
ATOM 836 O O . GLU A 1 107 ? -2.668 0.843 5.441 1 94.38 107 GLU A O 1
ATOM 841 N N . LYS A 1 108 ? -4.316 2.232 5.5 1 92.56 108 LYS A N 1
ATOM 842 C CA . LYS A 1 108 ? -5.301 1.176 5.293 1 92.56 108 LYS A CA 1
ATOM 843 C C . LYS A 1 108 ? -5.125 0.521 3.926 1 92.56 108 LYS A C 1
ATOM 845 O O . LYS A 1 108 ? -5.289 -0.693 3.789 1 92.56 108 LYS A O 1
ATOM 850 N N . ALA A 1 109 ? -4.871 1.349 2.955 1 95.19 109 ALA A N 1
ATOM 851 C CA . ALA A 1 109 ? -4.633 0.817 1.616 1 95.19 109 ALA A CA 1
ATOM 852 C C . ALA A 1 109 ? -3.418 -0.105 1.599 1 95.19 109 ALA A C 1
ATOM 854 O O . ALA A 1 109 ? -3.43 -1.146 0.936 1 95.19 109 ALA A O 1
ATOM 855 N N . LEU A 1 110 ? -2.408 0.302 2.277 1 96.88 110 LEU A N 1
ATOM 856 C CA . LEU A 1 110 ? -1.198 -0.511 2.336 1 96.88 110 LEU A CA 1
ATOM 857 C C . LEU A 1 110 ? -1.474 -1.848 3.018 1 96.88 110 LEU A C 1
ATOM 859 O O . LEU A 1 110 ? -0.952 -2.883 2.596 1 96.88 110 LEU A O 1
ATOM 863 N N . CYS A 1 111 ? -2.234 -1.815 4.031 1 94.75 111 CYS A N 1
ATOM 864 C CA . CYS A 1 111 ? -2.629 -3.057 4.691 1 94.75 111 CYS A CA 1
ATOM 865 C C . CYS A 1 111 ? -3.412 -3.953 3.74 1 94.75 111 CYS A C 1
ATOM 867 O O . CYS A 1 111 ? -3.164 -5.156 3.67 1 94.75 111 CYS A O 1
ATOM 869 N N . ALA A 1 112 ? -4.328 -3.4 3.062 1 94.56 112 ALA A N 1
ATOM 870 C CA . ALA A 1 112 ? -5.102 -4.156 2.084 1 94.56 112 ALA A CA 1
ATOM 871 C C . ALA A 1 112 ? -4.195 -4.77 1.02 1 94.56 112 ALA A C 1
ATOM 873 O O . ALA A 1 112 ? -4.398 -5.914 0.604 1 94.56 112 ALA A O 1
ATOM 874 N N . ALA A 1 113 ? -3.279 -3.984 0.595 1 96.75 113 ALA A N 1
ATOM 875 C CA . ALA A 1 113 ? -2.324 -4.465 -0.401 1 96.75 113 ALA A CA 1
ATOM 876 C C . ALA A 1 113 ? -1.538 -5.66 0.126 1 96.75 113 ALA A C 1
ATOM 878 O O . ALA A 1 113 ? -1.326 -6.641 -0.595 1 96.75 113 ALA A O 1
ATOM 879 N N . LYS A 1 114 ? -1.121 -5.535 1.309 1 96.94 114 LYS A N 1
ATOM 880 C CA . LYS A 1 114 ? -0.363 -6.621 1.921 1 96.94 114 LYS A CA 1
ATOM 881 C C . LYS A 1 114 ? -1.199 -7.895 2.008 1 96.94 114 LYS A C 1
ATOM 883 O O . LYS A 1 114 ? -0.702 -8.992 1.738 1 96.94 114 LYS A O 1
ATOM 888 N N . ILE A 1 115 ? -2.379 -7.789 2.418 1 95.19 115 ILE A N 1
ATOM 889 C CA . ILE A 1 115 ? -3.275 -8.938 2.545 1 95.19 115 ILE A CA 1
ATOM 890 C C . ILE A 1 115 ? -3.508 -9.562 1.174 1 95.19 115 ILE A C 1
ATOM 892 O O . ILE A 1 115 ? -3.428 -10.781 1.021 1 95.19 115 ILE A O 1
ATOM 896 N N . GLU A 1 116 ? -3.805 -8.734 0.217 1 95.75 116 GLU A N 1
ATOM 897 C CA . GLU A 1 116 ? -4.012 -9.219 -1.142 1 95.75 116 GLU A CA 1
ATOM 898 C C . GLU A 1 116 ? -2.762 -9.914 -1.673 1 95.75 116 GLU A C 1
ATOM 900 O O . GLU A 1 116 ? -2.852 -10.977 -2.303 1 95.75 116 GLU A O 1
ATOM 905 N N . LEU A 1 117 ? -1.633 -9.344 -1.459 1 97.19 117 LEU A N 1
ATOM 906 C CA . LEU A 1 117 ? -0.374 -9.93 -1.906 1 97.19 117 LEU A CA 1
ATOM 907 C C . LEU A 1 117 ? -0.158 -11.305 -1.274 1 97.19 117 LEU A C 1
ATOM 909 O O . LEU A 1 117 ? 0.249 -12.242 -1.955 1 97.19 117 LEU A O 1
ATOM 913 N N . ASP A 1 118 ? -0.386 -11.328 -0.008 1 96.31 118 ASP A N 1
ATOM 914 C CA . ASP A 1 118 ? -0.226 -12.609 0.675 1 96.31 118 ASP A CA 1
ATOM 915 C C . ASP A 1 118 ? -1.164 -13.664 0.092 1 96.31 118 ASP A C 1
ATOM 917 O O . ASP A 1 118 ? -0.78 -14.82 -0.064 1 96.31 118 ASP A O 1
ATOM 921 N N . ASP A 1 119 ? -2.363 -13.32 -0.188 1 96.5 119 ASP A N 1
ATOM 922 C CA . ASP A 1 119 ? -3.338 -14.242 -0.768 1 96.5 119 ASP A CA 1
ATOM 923 C C . ASP A 1 119 ? -2.871 -14.75 -2.133 1 96.5 119 ASP A C 1
ATOM 925 O O . ASP A 1 119 ? -2.934 -15.945 -2.41 1 96.5 119 ASP A O 1
ATOM 929 N N . VAL A 1 120 ? -2.406 -13.852 -2.906 1 97 120 VAL A N 1
ATOM 930 C CA . VAL A 1 120 ? -1.971 -14.227 -4.25 1 97 120 VAL A CA 1
ATOM 931 C C . VAL A 1 120 ? -0.719 -15.094 -4.164 1 97 120 VAL A C 1
ATOM 933 O O . VAL A 1 120 ? -0.556 -16.031 -4.945 1 97 120 VAL A O 1
ATOM 936 N N . LYS A 1 121 ? 0.133 -14.82 -3.293 1 97.56 121 LYS A N 1
ATOM 937 C CA . LYS A 1 121 ? 1.343 -15.617 -3.125 1 97.56 121 LYS A CA 1
ATOM 938 C C . LYS A 1 121 ? 1.007 -17.031 -2.668 1 97.56 121 LYS A C 1
ATOM 940 O O . LYS A 1 121 ? 1.659 -18 -3.078 1 97.56 121 LYS A O 1
ATOM 945 N N . ALA A 1 122 ? 0.036 -17.125 -1.86 1 96.94 122 ALA A N 1
ATOM 946 C CA . ALA A 1 122 ? -0.409 -18.453 -1.43 1 96.94 122 ALA A CA 1
ATOM 947 C C . ALA A 1 122 ? -0.947 -19.266 -2.607 1 96.94 122 ALA A C 1
ATOM 949 O O . ALA A 1 122 ? -0.646 -20.453 -2.742 1 96.94 122 ALA A O 1
ATOM 950 N N . GLU A 1 123 ? -1.715 -18.641 -3.385 1 97.19 123 GLU A N 1
ATOM 951 C CA . GLU A 1 123 ? -2.236 -19.297 -4.578 1 97.19 123 GLU A CA 1
ATOM 952 C C . GLU A 1 123 ? -1.108 -19.703 -5.523 1 97.19 123 GLU A C 1
ATOM 954 O O . GLU A 1 123 ? -1.155 -20.766 -6.129 1 97.19 123 GLU A O 1
ATOM 959 N N . LEU A 1 124 ? -0.18 -18.859 -5.637 1 97.31 124 LEU A N 1
ATOM 960 C CA . LEU A 1 124 ? 0.971 -19.141 -6.488 1 97.31 124 LEU A CA 1
ATOM 961 C C . LEU A 1 124 ? 1.72 -20.375 -5.992 1 97.31 124 LEU A C 1
ATOM 963 O O . LEU A 1 124 ? 2.092 -21.25 -6.785 1 97.31 124 LEU A O 1
ATOM 967 N N . LEU A 1 125 ? 1.926 -20.406 -4.777 1 97.25 125 LEU A N 1
ATOM 968 C CA . LEU A 1 125 ? 2.613 -21.547 -4.195 1 97.25 125 LEU A CA 1
ATOM 969 C C . LEU A 1 125 ? 1.837 -22.828 -4.461 1 97.25 125 LEU A C 1
ATOM 971 O O . LEU A 1 125 ? 2.432 -23.875 -4.762 1 97.25 125 LEU A O 1
ATOM 975 N N . TYR A 1 126 ? 0.564 -22.781 -4.359 1 97.69 126 TYR A N 1
ATOM 976 C CA . TYR A 1 126 ? -0.292 -23.922 -4.633 1 97.69 126 TYR A CA 1
ATOM 977 C C . TYR A 1 126 ? -0.146 -24.391 -6.078 1 97.69 126 TYR A C 1
ATOM 979 O O . TYR A 1 126 ? -0.026 -25.578 -6.348 1 97.69 126 TYR A O 1
ATOM 987 N N . ARG A 1 127 ? -0.101 -23.469 -6.891 1 96.31 127 ARG A N 1
ATOM 988 C CA . ARG A 1 127 ? 0.015 -23.812 -8.305 1 96.31 127 ARG A CA 1
ATOM 989 C C . ARG A 1 127 ? 1.396 -24.359 -8.625 1 96.31 127 ARG A C 1
ATOM 991 O O . ARG A 1 127 ? 1.531 -25.25 -9.469 1 96.31 127 ARG A O 1
ATOM 998 N N . GLU A 1 128 ? 2.348 -23.844 -8.023 1 96.25 128 GLU A N 1
ATOM 999 C CA . GLU A 1 128 ? 3.701 -24.359 -8.219 1 96.25 128 GLU A CA 1
ATOM 1000 C C . GLU A 1 128 ? 3.803 -25.812 -7.785 1 96.25 128 GLU A C 1
ATOM 1002 O O . GLU A 1 128 ? 4.457 -26.625 -8.453 1 96.25 128 GLU A O 1
ATOM 1007 N N . GLU A 1 129 ? 3.135 -26.141 -6.781 1 96.44 129 GLU A N 1
ATOM 1008 C CA . GLU A 1 129 ? 3.104 -27.516 -6.316 1 96.44 129 GLU A CA 1
ATOM 1009 C C . GLU A 1 129 ? 2.369 -28.422 -7.309 1 96.44 129 GLU A C 1
ATOM 1011 O O . GLU A 1 129 ? 2.779 -29.562 -7.543 1 96.44 129 GLU A O 1
ATOM 1016 N N . GLN A 1 130 ? 1.341 -27.922 -7.812 1 95.94 130 GLN A N 1
ATOM 1017 C CA . GLN A 1 130 ? 0.584 -28.688 -8.805 1 95.94 130 GLN A CA 1
ATOM 1018 C C . GLN A 1 130 ? 1.433 -28.984 -10.031 1 95.94 130 GLN A C 1
ATOM 1020 O O . GLN A 1 130 ? 1.396 -30.094 -10.562 1 95.94 130 GLN A O 1
ATOM 1025 N N . VAL A 1 131 ? 2.143 -28 -10.375 1 95.56 131 VAL A N 1
ATOM 1026 C CA . VAL A 1 131 ? 2.996 -28.156 -11.547 1 95.56 131 VAL A CA 1
ATOM 1027 C C . VAL A 1 131 ? 4.047 -29.234 -11.281 1 95.56 131 VAL A C 1
ATOM 1029 O O . VAL A 1 131 ? 4.312 -30.078 -12.133 1 95.56 131 VAL A O 1
ATOM 1032 N N . GLU A 1 132 ? 4.594 -29.203 -10.195 1 94.81 132 GLU A N 1
ATOM 1033 C CA . GLU A 1 132 ? 5.602 -30.188 -9.828 1 94.81 132 GLU A CA 1
ATOM 1034 C C . GLU A 1 132 ? 5.02 -31.594 -9.812 1 94.81 132 GLU A C 1
ATOM 1036 O O . GLU A 1 132 ? 5.625 -32.531 -10.352 1 94.81 132 GLU A O 1
ATOM 1041 N N . LYS A 1 133 ? 3.834 -31.734 -9.289 1 94.5 133 LYS A N 1
ATOM 1042 C CA . LYS A 1 133 ? 3.174 -33.031 -9.203 1 94.5 133 LYS A CA 1
ATOM 1043 C C . LYS A 1 133 ? 2.814 -33.562 -10.594 1 94.5 133 LYS A C 1
ATOM 1045 O O . LYS A 1 133 ? 3.037 -34.75 -10.891 1 94.5 133 LYS A O 1
ATOM 1050 N N . LEU A 1 134 ? 2.334 -32.719 -11.367 1 93.25 134 LEU A N 1
ATOM 1051 C CA . LEU A 1 134 ? 1.915 -33.125 -12.711 1 93.25 134 LEU A CA 1
ATOM 1052 C C . LEU A 1 134 ? 3.121 -33.469 -13.57 1 93.25 134 LEU A C 1
ATOM 1054 O O . LEU A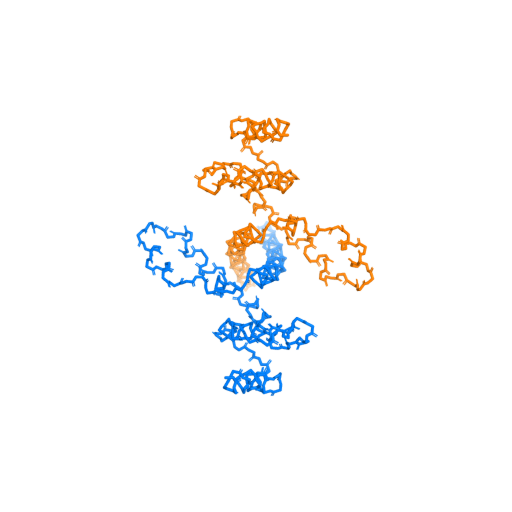 1 134 ? 3.066 -34.406 -14.359 1 93.25 134 LEU A O 1
ATOM 1058 N N . THR A 1 135 ? 4.184 -32.719 -13.406 1 93 135 THR A N 1
ATOM 1059 C CA . THR A 1 135 ? 5.406 -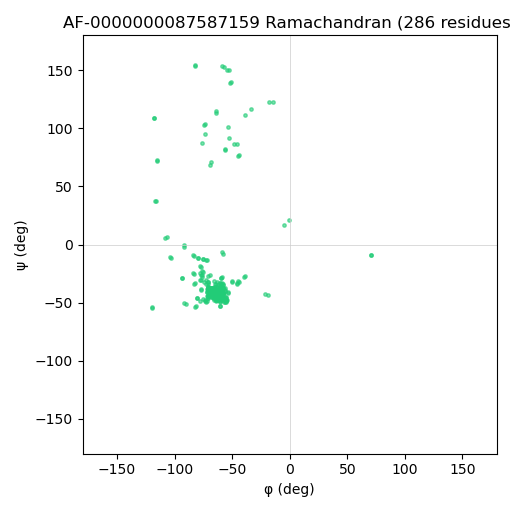33 -14.148 1 93 135 THR A CA 1
ATOM 1060 C C . THR A 1 135 ? 5.996 -34.344 -13.75 1 93 135 THR A C 1
ATOM 1062 O O . THR A 1 135 ? 6.453 -35.125 -14.602 1 93 135 THR A O 1
ATOM 1065 N N . SER A 1 136 ? 5.934 -34.625 -12.508 1 92.19 136 SER A N 1
ATOM 1066 C CA . SER A 1 136 ? 6.434 -35.906 -12.016 1 92.19 136 SER A CA 1
ATOM 1067 C C . SER A 1 136 ? 5.598 -37.094 -12.531 1 92.19 136 SER A C 1
ATOM 1069 O O . SER A 1 136 ? 6.141 -38.125 -12.867 1 92.19 136 SER A O 1
ATOM 1071 N N . LYS A 1 137 ? 4.375 -36.938 -12.602 1 89.94 137 LYS A N 1
ATOM 1072 C CA . LYS A 1 137 ? 3.48 -37.969 -13.109 1 89.94 137 LYS A CA 1
ATOM 1073 C C . LYS A 1 137 ? 3.738 -38.25 -14.594 1 89.94 137 LYS A C 1
ATOM 1075 O O . LYS A 1 137 ? 3.684 -39.375 -15.039 1 89.94 137 LYS A O 1
ATOM 1080 N N . LEU A 1 138 ? 3.98 -37.25 -15.258 1 88.12 138 LEU A N 1
ATOM 1081 C CA . LEU A 1 138 ? 4.242 -37.375 -16.688 1 88.12 138 LEU A CA 1
ATOM 1082 C C . LEU A 1 138 ? 5.586 -38.031 -16.938 1 88.12 138 LEU A C 1
ATOM 1084 O O . LEU A 1 138 ? 5.727 -38.812 -17.875 1 88.12 138 LEU A O 1
ATOM 1088 N N . SER A 1 139 ? 6.551 -37.75 -16.125 1 85.38 139 SER A N 1
ATOM 1089 C CA . SER A 1 139 ? 7.871 -38.344 -16.266 1 85.38 139 SER A CA 1
ATOM 1090 C C . SER A 1 139 ? 7.852 -39.812 -15.883 1 85.38 139 SER A C 1
ATOM 1092 O O . SER A 1 139 ? 8.578 -40.625 -16.469 1 85.38 139 SER A O 1
ATOM 1094 N N . GLY A 1 140 ? 7.16 -40.219 -14.844 1 79.75 140 GLY A N 1
ATOM 1095 C CA . GLY A 1 140 ? 7.051 -41.625 -14.461 1 79.75 140 GLY A CA 1
ATOM 1096 C C . GLY A 1 140 ? 6.297 -42.469 -15.484 1 79.75 140 GLY A C 1
ATOM 1097 O O . GLY A 1 140 ? 6.598 -43.656 -15.664 1 79.75 140 GLY A O 1
ATOM 1098 N N . SER A 1 141 ? 5.43 -42.031 -16.141 1 70.88 141 SER A N 1
ATOM 1099 C CA . SER A 1 141 ? 4.691 -42.75 -17.156 1 70.88 141 SER A CA 1
ATOM 1100 C C . SER A 1 141 ? 5.555 -43.031 -18.391 1 70.88 141 SER A C 1
ATOM 1102 O O . SER A 1 141 ? 5.355 -44 -19.094 1 70.88 141 SER A O 1
ATOM 1104 N N . GLN A 1 142 ? 6.5 -42.219 -18.625 1 62.88 142 GLN A N 1
ATOM 1105 C CA . GLN A 1 142 ? 7.363 -42.438 -19.797 1 62.88 142 GLN A CA 1
ATOM 1106 C C . GLN A 1 142 ? 8.375 -43.531 -19.531 1 62.88 142 GLN A C 1
ATOM 1108 O O . GLN A 1 142 ? 8.836 -44.188 -20.469 1 62.88 142 GLN A O 1
ATOM 1113 N N . HIS A 1 143 ? 8.773 -43.844 -18.312 1 61.69 143 HIS A N 1
ATOM 1114 C CA . HIS A 1 143 ? 9.727 -44.906 -18.031 1 61.69 143 HIS A CA 1
ATOM 1115 C C . HIS A 1 143 ? 9.031 -46.25 -17.984 1 61.69 143 HIS A C 1
ATOM 1117 O O . HIS A 1 143 ? 9.688 -47.312 -18.078 1 61.69 143 HIS A O 1
ATOM 1123 N N . HIS A 1 144 ? 7.832 -46.312 -17.703 1 55.91 144 HIS A N 1
ATOM 1124 C CA . HIS A 1 144 ? 7.18 -47.625 -17.672 1 55.91 144 HIS A CA 1
ATOM 1125 C C . HIS A 1 144 ? 6.57 -47.969 -19.031 1 55.91 144 HIS A C 1
ATOM 1127 O O . HIS A 1 144 ? 5.902 -49 -19.188 1 55.91 144 HIS A O 1
ATOM 1133 N N . GLY A 1 145 ? 6.691 -47.125 -19.859 1 42.75 145 GLY A N 1
ATOM 1134 C CA . GLY A 1 145 ? 6.348 -47.625 -21.172 1 42.75 145 GLY A CA 1
ATOM 1135 C C . GLY A 1 145 ? 7.559 -48.031 -22 1 42.75 145 GLY A C 1
ATOM 1136 O O . GLY A 1 145 ? 8.672 -47.562 -21.719 1 42.75 145 GLY A O 1
ATOM 1137 N N . THR B 1 1 ? 23.25 23.984 20.625 1 33.84 1 THR B N 1
ATOM 1138 C CA . THR B 1 1 ? 23.344 24.656 19.328 1 33.84 1 THR B CA 1
ATOM 1139 C C . THR B 1 1 ? 24.391 23.969 18.453 1 33.84 1 THR B C 1
ATOM 1141 O O . THR B 1 1 ? 24.156 23.75 17.266 1 33.84 1 THR B O 1
ATOM 1144 N N . GLN B 1 2 ? 25.578 23.859 18.922 1 37.72 2 GLN B N 1
ATOM 1145 C CA . GLN B 1 2 ? 26.75 23.281 18.281 1 37.72 2 GLN B CA 1
ATOM 1146 C C . GLN B 1 2 ? 26.578 21.781 18.062 1 37.72 2 GLN B C 1
ATOM 1148 O O . GLN B 1 2 ? 26.984 21.234 17.031 1 37.72 2 GLN B O 1
ATOM 1153 N N . ARG B 1 3 ? 26.109 21.109 19.094 1 39.38 3 ARG B N 1
ATOM 1154 C CA . ARG B 1 3 ? 25.969 19.656 19.109 1 39.38 3 ARG B CA 1
ATOM 1155 C C . ARG B 1 3 ? 24.953 19.203 18.062 1 39.38 3 ARG B C 1
ATOM 1157 O O . ARG B 1 3 ? 25.109 18.141 17.453 1 39.38 3 ARG B O 1
ATOM 1164 N N . SER B 1 4 ? 23.984 20 17.859 1 40.44 4 SER B N 1
ATOM 1165 C CA . SER B 1 4 ? 22.891 19.672 16.953 1 40.44 4 SER B CA 1
ATOM 1166 C C . SER B 1 4 ? 23.344 19.703 15.5 1 40.44 4 SER B C 1
ATOM 1168 O O . SER B 1 4 ? 22.875 18.922 14.68 1 40.44 4 SER B O 1
ATOM 1170 N N . ASN B 1 5 ? 24.266 20.547 15.203 1 41.88 5 ASN B N 1
ATOM 1171 C CA . ASN B 1 5 ? 24.828 20.75 13.867 1 41.88 5 ASN B CA 1
ATOM 1172 C C . ASN B 1 5 ? 25.781 19.609 13.492 1 41.88 5 ASN B C 1
ATOM 1174 O O . ASN B 1 5 ? 25.812 19.188 12.328 1 41.88 5 ASN B O 1
ATOM 1178 N N . VAL B 1 6 ? 26.656 19.281 14.414 1 42.56 6 VAL B N 1
ATOM 1179 C CA . VAL B 1 6 ? 27.641 18.219 14.172 1 42.56 6 VAL B CA 1
ATOM 1180 C C . VAL B 1 6 ? 26.906 16.906 13.867 1 42.56 6 VAL B C 1
ATOM 1182 O O . VAL B 1 6 ? 27.344 16.141 13 1 42.56 6 VAL B O 1
ATOM 1185 N N . ASN B 1 7 ? 25.797 16.797 14.547 1 43.84 7 ASN B N 1
ATOM 1186 C CA . ASN B 1 7 ? 25.094 15.516 14.445 1 43.84 7 ASN B CA 1
ATOM 1187 C C . ASN B 1 7 ? 24.453 15.336 13.07 1 43.84 7 ASN B C 1
ATOM 1189 O O . ASN B 1 7 ? 24.516 14.25 12.484 1 43.84 7 ASN B O 1
ATOM 1193 N N . LEU B 1 8 ? 24.062 16.469 12.57 1 48.66 8 LEU B N 1
ATOM 1194 C CA . LEU B 1 8 ? 23.531 16.344 11.219 1 48.66 8 LEU B CA 1
ATOM 1195 C C . LEU B 1 8 ? 24.641 16.109 10.203 1 48.66 8 LEU B C 1
ATOM 1197 O O . LEU B 1 8 ? 24.5 15.289 9.297 1 48.66 8 LEU B O 1
ATOM 1201 N N . ASP B 1 9 ? 25.609 16.969 10.383 1 45.53 9 ASP B N 1
ATOM 1202 C CA . ASP B 1 9 ? 26.75 16.828 9.484 1 45.53 9 ASP B CA 1
ATOM 1203 C C . ASP B 1 9 ? 27.328 15.414 9.555 1 45.53 9 ASP B C 1
ATOM 1205 O O . ASP B 1 9 ? 27.672 14.82 8.531 1 45.53 9 ASP B O 1
ATOM 1209 N N . LEU B 1 10 ? 27.469 15.016 10.781 1 46.12 10 LEU B N 1
ATOM 1210 C CA . LEU B 1 10 ? 27.969 13.656 10.961 1 46.12 10 LEU B CA 1
ATOM 1211 C C . LEU B 1 10 ? 26.984 12.633 10.398 1 46.12 10 LEU B C 1
ATOM 1213 O O . LEU B 1 10 ? 27.391 11.664 9.758 1 46.12 10 LEU B O 1
ATOM 1217 N N . LEU B 1 11 ? 25.781 12.945 10.703 1 47.88 11 LEU B N 1
ATOM 1218 C CA . LEU B 1 11 ? 24.766 12.055 10.133 1 47.88 11 LEU B CA 1
ATOM 1219 C C . LEU B 1 11 ? 24.844 12.055 8.609 1 47.88 11 LEU B C 1
ATOM 1221 O O . LEU B 1 11 ? 24.781 11 7.984 1 47.88 11 LEU B O 1
ATOM 1225 N N . MET B 1 12 ? 25.031 13.219 8.109 1 52.22 12 MET B N 1
ATOM 1226 C CA . MET B 1 12 ? 25.125 13.336 6.656 1 52.22 12 MET B CA 1
ATOM 1227 C C . MET B 1 12 ? 26.406 12.688 6.141 1 52.22 12 MET B C 1
ATOM 1229 O O . MET B 1 12 ? 26.406 12.07 5.074 1 52.22 12 MET B O 1
ATOM 1233 N N . ARG B 1 13 ? 27.438 12.898 6.852 1 47.62 13 ARG B N 1
ATOM 1234 C CA . ARG B 1 13 ? 28.719 12.305 6.473 1 47.62 13 ARG B CA 1
ATOM 1235 C C . ARG B 1 13 ? 28.672 10.781 6.59 1 47.62 13 ARG B C 1
ATOM 1237 O O . ARG B 1 13 ? 29.203 10.07 5.734 1 47.62 13 ARG B O 1
ATOM 1244 N N . CYS B 1 14 ? 28.062 10.445 7.676 1 46.12 14 CYS B N 1
ATOM 1245 C CA . CYS B 1 14 ? 28.047 9.008 7.953 1 46.12 14 CYS B CA 1
ATOM 1246 C C . CYS B 1 14 ? 27.016 8.297 7.09 1 46.12 14 CYS B C 1
ATOM 1248 O O . CYS B 1 14 ? 27.109 7.086 6.875 1 46.12 14 CYS B O 1
ATOM 1250 N N . THR B 1 15 ? 26.172 9.148 6.66 1 48.34 15 THR B N 1
ATOM 1251 C CA . THR B 1 15 ? 25.141 8.5 5.867 1 48.34 15 THR B CA 1
ATOM 1252 C C . THR B 1 15 ? 25.328 8.789 4.383 1 48.34 15 THR B C 1
ATOM 1254 O O . THR B 1 15 ? 24.422 8.547 3.576 1 48.34 15 THR B O 1
ATOM 1257 N N . ARG B 1 16 ? 26.453 9.445 4.141 1 45.75 16 ARG B N 1
ATOM 1258 C CA . ARG B 1 16 ? 26.797 9.672 2.74 1 45.75 16 ARG B CA 1
ATOM 1259 C C . ARG B 1 16 ? 26.734 8.367 1.95 1 45.75 16 ARG B C 1
ATOM 1261 O O . ARG B 1 16 ? 26.984 7.293 2.5 1 45.75 16 ARG B O 1
ATOM 1268 N N . GLN B 1 17 ? 26.203 8.578 0.793 1 49.53 17 GLN B N 1
ATOM 1269 C CA . GLN B 1 17 ? 26.078 7.441 -0.113 1 49.53 17 GLN B CA 1
ATOM 1270 C C . GLN B 1 17 ? 27.375 6.633 -0.166 1 49.53 17 GLN B C 1
ATOM 1272 O O . GLN B 1 17 ? 27.344 5.406 -0.315 1 49.53 17 GLN B O 1
ATOM 1277 N N . ASP B 1 18 ? 28.391 7.383 -0.05 1 45.47 18 ASP B N 1
ATOM 1278 C CA . ASP B 1 18 ? 29.703 6.738 -0.133 1 45.47 18 ASP B CA 1
ATOM 1279 C C . ASP B 1 18 ? 30.047 6.012 1.168 1 45.47 18 ASP B C 1
ATOM 1281 O O . ASP B 1 18 ? 30.828 5.07 1.172 1 45.47 18 ASP B O 1
ATOM 1285 N N . VAL B 1 19 ? 29.594 6.465 2.176 1 44.59 19 VAL B N 1
ATOM 1286 C CA . VAL B 1 19 ? 29.906 5.844 3.461 1 44.59 19 VAL B CA 1
ATOM 1287 C C . VAL B 1 19 ? 28.844 4.801 3.799 1 44.59 19 VAL B C 1
ATOM 1289 O O . VAL B 1 19 ? 29.172 3.729 4.32 1 44.59 19 VAL B O 1
ATOM 1292 N N . MET B 1 20 ? 27.625 5.188 3.719 1 45.97 20 MET B N 1
ATOM 1293 C CA . MET B 1 20 ? 26.547 4.211 3.928 1 45.97 20 MET B CA 1
ATOM 1294 C C . MET B 1 20 ? 25.734 4.023 2.656 1 45.97 20 MET B C 1
ATOM 1296 O O . MET B 1 20 ? 24.625 4.535 2.547 1 45.97 20 MET B O 1
ATOM 1300 N N . PRO B 1 21 ? 26.344 3.395 1.788 1 46.69 21 PRO B N 1
ATOM 1301 C CA . PRO B 1 21 ? 25.688 3.254 0.482 1 46.69 21 PRO B CA 1
ATOM 1302 C C . PRO B 1 21 ? 24.281 2.668 0.582 1 46.69 21 PRO B C 1
ATOM 1304 O O . PRO B 1 21 ? 23.406 3.033 -0.202 1 46.69 21 PRO B O 1
ATOM 1307 N N . SER B 1 22 ? 24.188 1.665 1.457 1 52.22 22 SER B N 1
ATOM 1308 C CA . SER B 1 22 ? 22.875 1.057 1.593 1 52.22 22 SER B CA 1
ATOM 1309 C C . SER B 1 22 ? 22.328 1.218 3.01 1 52.22 22 SER B C 1
ATOM 1311 O O . SER B 1 22 ? 23.047 1.001 3.984 1 52.22 22 SER B O 1
ATOM 1313 N N . VAL B 1 23 ? 21.297 2.078 3.191 1 59.62 23 VAL B N 1
ATOM 1314 C CA . VAL B 1 23 ? 20.625 2.143 4.484 1 59.62 23 VAL B CA 1
ATOM 1315 C C . VAL B 1 23 ? 19.938 0.812 4.77 1 59.62 23 VAL B C 1
ATOM 1317 O O . VAL B 1 23 ? 19.188 0.301 3.934 1 59.62 23 VAL B O 1
ATOM 1320 N N . SER B 1 24 ? 20.516 0.166 5.895 1 62.59 24 SER B N 1
ATOM 1321 C CA . SER B 1 24 ? 19.875 -1.089 6.262 1 62.59 24 SER B CA 1
ATOM 1322 C C . SER B 1 24 ? 18.391 -0.876 6.582 1 62.59 24 SER B C 1
ATOM 1324 O O . SER B 1 24 ? 18 0.199 7.043 1 62.59 24 SER B O 1
ATOM 1326 N N . ARG B 1 25 ? 17.625 -1.859 6.41 1 65.94 25 ARG B N 1
ATOM 1327 C CA . ARG B 1 25 ? 16.203 -1.887 6.672 1 65.94 25 ARG B CA 1
ATOM 1328 C C . ARG B 1 25 ? 15.891 -1.493 8.117 1 65.94 25 ARG B C 1
ATOM 1330 O O . ARG B 1 25 ? 14.984 -0.7 8.367 1 65.94 25 ARG B O 1
ATOM 1337 N N . LYS B 1 26 ? 16.688 -1.938 8.992 1 67.88 26 LYS B N 1
ATOM 1338 C CA . LYS B 1 26 ? 16.438 -1.75 10.414 1 67.88 26 LYS B CA 1
ATOM 1339 C C . LYS B 1 26 ? 16.75 -0.318 10.844 1 67.88 26 LYS B C 1
ATOM 1341 O O . LYS B 1 26 ? 16.141 0.2 11.781 1 67.88 26 LYS B O 1
ATOM 1346 N N . SER B 1 27 ? 17.578 0.24 10.039 1 70.88 27 SER B N 1
ATOM 1347 C CA . SER B 1 27 ? 18.031 1.566 10.445 1 70.88 27 SER B CA 1
ATOM 1348 C C . SER B 1 27 ? 17.328 2.66 9.648 1 70.88 27 SER B C 1
ATOM 1350 O O . SER B 1 27 ? 17.391 3.836 10.008 1 70.88 27 SER B O 1
ATOM 1352 N N . ALA B 1 28 ? 16.656 2.201 8.602 1 75.56 28 ALA B N 1
ATOM 1353 C CA . ALA B 1 28 ? 16.125 3.176 7.652 1 75.56 28 ALA B CA 1
ATOM 1354 C C . ALA B 1 28 ? 15.172 4.145 8.328 1 75.56 28 ALA B C 1
ATOM 1356 O O . ALA B 1 28 ? 15.32 5.363 8.219 1 75.56 28 ALA B O 1
ATOM 1357 N N . LEU B 1 29 ? 14.258 3.615 9.102 1 80.44 29 LEU B N 1
ATOM 1358 C CA . LEU B 1 29 ? 13.242 4.465 9.703 1 80.44 29 LEU B CA 1
ATOM 1359 C C . LEU B 1 29 ? 13.836 5.34 10.797 1 80.44 29 LEU B C 1
ATOM 1361 O O . LEU B 1 29 ? 13.586 6.547 10.844 1 80.44 29 LEU B O 1
ATOM 1365 N N . PRO B 1 30 ? 14.641 4.789 11.672 1 75.25 30 PRO B N 1
ATOM 1366 C CA . PRO B 1 30 ? 15.297 5.637 12.672 1 75.25 30 PRO B CA 1
ATOM 1367 C C . PRO B 1 30 ? 16.141 6.734 12.047 1 75.25 30 PRO B C 1
ATOM 1369 O O . PRO B 1 30 ? 16.141 7.875 12.523 1 75.25 30 PRO B O 1
ATOM 1372 N N . LEU B 1 31 ? 16.844 6.371 11.039 1 77.12 31 LEU B N 1
ATOM 1373 C CA . LEU B 1 31 ? 17.688 7.352 10.344 1 77.12 31 LEU B CA 1
ATOM 1374 C C . LEU B 1 31 ? 16.812 8.422 9.68 1 77.12 31 LEU B C 1
ATOM 1376 O O . LEU B 1 31 ? 17.188 9.594 9.656 1 77.12 31 LEU B O 1
ATOM 1380 N N . LEU B 1 32 ? 15.789 8.031 9.117 1 81.19 32 LEU B N 1
ATOM 1381 C CA . LEU B 1 32 ? 14.859 8.977 8.516 1 81.19 32 LEU B CA 1
ATOM 1382 C C . LEU B 1 32 ? 14.359 9.977 9.547 1 81.19 32 LEU B C 1
ATOM 1384 O O . LEU B 1 32 ? 14.281 11.18 9.266 1 81.19 32 LEU B O 1
ATOM 1388 N N . LYS B 1 33 ? 14.055 9.516 10.703 1 79.31 33 LYS B N 1
ATOM 1389 C CA . LYS B 1 33 ? 13.594 10.391 11.781 1 79.31 33 LYS B CA 1
ATOM 1390 C C . LYS B 1 33 ? 14.641 11.445 12.117 1 79.31 33 LYS B C 1
ATOM 1392 O O . LYS B 1 33 ? 14.305 12.625 12.297 1 79.31 33 LYS B O 1
ATOM 1397 N N . VAL B 1 34 ? 15.797 11.016 12.141 1 73.56 34 VAL B N 1
ATOM 1398 C CA . VAL B 1 34 ? 16.906 11.914 12.461 1 73.56 34 VAL B CA 1
ATOM 1399 C C . VAL B 1 34 ? 17.078 12.938 11.344 1 73.56 34 VAL B C 1
ATOM 1401 O O . VAL B 1 34 ? 17.25 14.133 11.602 1 73.56 34 VAL B O 1
ATOM 1404 N N . ALA B 1 35 ? 17.031 12.414 10.188 1 73.06 35 ALA B N 1
ATOM 1405 C CA . ALA B 1 35 ? 17.203 13.289 9.023 1 73.06 35 ALA B CA 1
ATOM 1406 C C . ALA B 1 35 ? 16.125 14.375 8.992 1 73.06 35 ALA B C 1
ATOM 1408 O O . ALA B 1 35 ? 16.422 15.547 8.75 1 73.06 35 ALA B O 1
ATOM 1409 N N . VAL B 1 36 ? 14.961 14.008 9.281 1 75.69 36 VAL B N 1
ATOM 1410 C CA . VAL B 1 36 ? 13.828 14.93 9.234 1 75.69 36 VAL B CA 1
ATOM 1411 C C . VAL B 1 36 ? 13.93 15.922 10.391 1 75.69 36 VAL B C 1
ATOM 1413 O O . VAL B 1 36 ? 13.664 17.109 10.211 1 75.69 36 VAL B O 1
ATOM 1416 N N . ALA B 1 37 ? 14.227 15.453 11.477 1 73.31 37 ALA B N 1
ATOM 1417 C CA . ALA B 1 37 ? 14.375 16.328 12.633 1 73.31 37 ALA B CA 1
ATOM 1418 C C . ALA B 1 37 ? 15.445 17.391 12.383 1 73.31 37 ALA B C 1
ATOM 1420 O O . ALA B 1 37 ? 15.281 18.547 12.758 1 73.31 37 ALA B O 1
ATOM 1421 N N . GLU B 1 38 ? 16.453 16.953 11.82 1 69.12 38 GLU B N 1
ATOM 1422 C CA . GLU B 1 38 ? 17.547 17.891 11.531 1 69.12 38 GLU B CA 1
ATOM 1423 C C . GLU B 1 38 ? 17.125 18.922 10.492 1 69.12 38 GLU B C 1
ATOM 1425 O O . GLU B 1 38 ? 17.531 20.078 10.562 1 69.12 38 GLU B O 1
ATOM 1430 N N . GLU B 1 39 ? 16.359 18.469 9.547 1 70.62 39 GLU B N 1
ATOM 1431 C CA . GLU B 1 39 ? 15.836 19.391 8.547 1 70.62 39 GLU B CA 1
ATOM 1432 C C . GLU B 1 39 ? 14.953 20.453 9.195 1 70.62 39 GLU B C 1
ATOM 1434 O O . GLU B 1 39 ? 15.023 21.625 8.836 1 70.62 39 GLU B O 1
ATOM 1439 N N . GLU B 1 40 ? 14.18 20.031 10.008 1 71.25 40 GLU B N 1
ATOM 1440 C CA . GLU B 1 40 ? 13.266 20.938 10.688 1 71.25 40 GLU B CA 1
ATOM 1441 C C . GLU B 1 40 ? 14.039 21.953 11.531 1 71.25 40 GLU B C 1
ATOM 1443 O O . GLU B 1 40 ? 13.656 23.125 11.609 1 71.25 40 GLU B O 1
ATOM 1448 N N . LYS B 1 41 ? 15.016 21.516 12.133 1 69.56 41 LYS B N 1
ATOM 1449 C CA . LYS B 1 41 ? 15.805 22.375 13.008 1 69.56 41 LYS B CA 1
ATOM 1450 C C . LYS B 1 41 ? 16.609 23.406 12.195 1 69.56 41 LYS B C 1
ATOM 1452 O O . LYS B 1 41 ? 16.734 24.562 12.602 1 69.56 41 LYS B O 1
ATOM 1457 N N . THR B 1 42 ? 17.156 22.875 11.164 1 64.5 42 THR B N 1
ATOM 1458 C CA . THR B 1 42 ? 18.047 23.734 10.398 1 64.5 42 THR B CA 1
ATOM 1459 C C . THR B 1 42 ? 17.25 24.578 9.406 1 64.5 42 THR B C 1
ATOM 1461 O O . THR B 1 42 ? 17.75 25.578 8.891 1 64.5 42 THR B O 1
ATOM 1464 N N . GLY B 1 43 ? 15.93 24.281 9.242 1 63.12 43 GLY B N 1
ATOM 1465 C CA . GLY B 1 43 ? 15.109 25 8.273 1 63.12 43 GLY B CA 1
ATOM 1466 C C . GLY B 1 43 ? 15.461 24.656 6.836 1 63.12 43 GLY B C 1
ATOM 1467 O O . GLY B 1 43 ? 14.977 25.312 5.906 1 63.12 43 GLY B O 1
ATOM 1468 N N . VAL B 1 44 ? 16.547 23.938 6.691 1 55.5 44 VAL B N 1
ATOM 1469 C CA . VAL B 1 44 ? 16.953 23.562 5.344 1 55.5 44 VAL B CA 1
ATOM 1470 C C . VAL B 1 44 ? 16.047 22.453 4.82 1 55.5 44 VAL B C 1
ATOM 1472 O O . VAL B 1 44 ? 15.766 21.484 5.531 1 55.5 44 VAL B O 1
ATOM 1475 N N . ASN B 1 45 ? 15.086 22.875 3.924 1 53.44 45 ASN B N 1
ATOM 1476 C CA . ASN B 1 45 ? 14.227 21.906 3.27 1 53.44 45 ASN B CA 1
ATOM 1477 C C . ASN B 1 45 ? 15.047 20.844 2.525 1 53.44 45 ASN B C 1
ATOM 1479 O O . ASN B 1 45 ? 15.586 21.125 1.453 1 53.44 45 ASN B O 1
ATOM 1483 N N . LEU B 1 46 ? 15.445 19.953 3.244 1 49.41 46 LEU B N 1
ATOM 1484 C CA . LEU B 1 46 ? 16.297 18.922 2.658 1 49.41 46 LEU B CA 1
ATOM 1485 C C . LEU B 1 46 ? 15.578 18.219 1.504 1 49.41 46 LEU B C 1
ATOM 1487 O O . LEU B 1 46 ? 16.141 17.312 0.884 1 49.41 46 LEU B O 1
ATOM 1491 N N . LYS B 1 47 ? 14.242 18.594 1.336 1 50.25 47 LYS B N 1
ATOM 1492 C CA . LYS B 1 47 ? 13.594 18.031 0.154 1 50.25 47 LYS B CA 1
ATOM 1493 C C . LYS B 1 47 ? 14.383 18.359 -1.111 1 50.25 47 LYS B C 1
ATOM 1495 O O . LYS B 1 47 ? 14.43 17.547 -2.041 1 50.25 47 LYS B O 1
ATOM 1500 N N . ASN B 1 48 ? 14.711 19.625 -1.174 1 46.12 48 ASN B N 1
ATOM 1501 C CA . ASN B 1 48 ? 15.477 20.109 -2.318 1 46.12 48 ASN B CA 1
ATOM 1502 C C . ASN B 1 48 ? 16.922 19.594 -2.279 1 46.12 48 ASN B C 1
ATOM 1504 O O . ASN B 1 48 ? 17.656 19.734 -3.258 1 46.12 48 ASN B O 1
ATOM 1508 N N . THR B 1 49 ? 17.328 19.641 -1.04 1 41.62 49 THR B N 1
ATOM 1509 C CA . THR B 1 49 ? 18.688 19.125 -1.017 1 41.62 49 THR B CA 1
ATOM 1510 C C . THR B 1 49 ? 18.703 17.609 -1.189 1 41.62 49 THR B C 1
ATOM 1512 O O . THR B 1 49 ? 17.797 16.922 -0.71 1 41.62 49 THR B O 1
ATOM 1515 N N . ASN B 1 50 ? 18.891 17.281 -2.41 1 44.53 50 ASN B N 1
ATOM 1516 C CA . ASN B 1 50 ? 19.266 15.891 -2.627 1 44.53 50 ASN B CA 1
ATOM 1517 C C . ASN B 1 50 ? 19.469 15.148 -1.307 1 44.53 50 ASN B C 1
ATOM 1519 O O . ASN B 1 50 ? 20.516 14.562 -1.075 1 44.53 50 ASN B O 1
ATOM 1523 N N . ASN B 1 51 ? 18.922 15.82 -0.272 1 52.94 51 ASN B N 1
ATOM 1524 C CA . ASN B 1 51 ? 19.25 15.094 0.949 1 52.94 51 ASN B CA 1
ATOM 1525 C C . ASN B 1 51 ? 19.031 13.586 0.781 1 52.94 51 ASN B C 1
ATOM 1527 O O . ASN B 1 51 ? 17.922 13.094 0.901 1 52.94 51 ASN B O 1
ATOM 1531 N N . VAL B 1 52 ? 19.984 13.273 0.141 1 61.62 52 VAL B N 1
ATOM 1532 C CA . VAL B 1 52 ? 20.344 11.93 -0.314 1 61.62 52 VAL B CA 1
ATOM 1533 C C . VAL B 1 52 ? 20.031 10.914 0.777 1 61.62 52 VAL B C 1
ATOM 1535 O O . VAL B 1 52 ? 19.469 9.852 0.497 1 61.62 52 VAL B O 1
ATOM 1538 N N . LEU B 1 53 ? 20.109 11.641 2.004 1 69.25 53 LEU B N 1
ATOM 1539 C CA . LEU B 1 53 ? 19.906 10.664 3.064 1 69.25 53 LEU B CA 1
ATOM 1540 C C . LEU B 1 53 ? 18.422 10.359 3.248 1 69.25 53 LEU B C 1
ATOM 1542 O O . LEU B 1 53 ? 18.031 9.195 3.369 1 69.25 53 LEU B O 1
ATOM 1546 N N . ARG B 1 54 ? 17.578 11.477 3.293 1 76.75 54 ARG B N 1
ATOM 1547 C CA . ARG B 1 54 ? 16.141 11.289 3.434 1 76.75 54 ARG B CA 1
ATOM 1548 C C . ARG B 1 54 ? 15.594 10.383 2.33 1 76.75 54 ARG B C 1
ATOM 1550 O O . ARG B 1 54 ? 14.859 9.43 2.605 1 76.75 54 ARG B O 1
ATOM 1557 N N . SER B 1 55 ? 16.016 10.734 1.178 1 77.69 55 SER B N 1
ATOM 1558 C CA . SER B 1 55 ? 15.523 9.961 0.037 1 77.69 55 SER B CA 1
ATOM 1559 C C . SER B 1 55 ? 15.984 8.508 0.108 1 77.69 55 SER B C 1
ATOM 1561 O O . SER B 1 55 ? 15.219 7.594 -0.183 1 77.69 55 SER B O 1
ATOM 1563 N N . ARG B 1 56 ? 17.156 8.289 0.48 1 78.12 56 ARG B N 1
ATOM 1564 C CA . ARG B 1 56 ? 17.688 6.934 0.595 1 78.12 56 ARG B CA 1
ATOM 1565 C C . ARG B 1 56 ? 16.969 6.148 1.688 1 78.12 56 ARG B C 1
ATOM 1567 O O . ARG B 1 56 ? 16.703 4.953 1.536 1 78.12 56 ARG B O 1
ATOM 1574 N N . CYS B 1 57 ? 16.75 6.844 2.756 1 82.38 57 CYS B N 1
ATOM 1575 C CA . CYS B 1 57 ? 16.047 6.191 3.85 1 82.38 57 CYS B CA 1
ATOM 1576 C C . CYS B 1 57 ? 14.625 5.84 3.447 1 82.38 57 CYS B C 1
ATOM 1578 O O . CYS B 1 57 ? 14.133 4.754 3.76 1 82.38 57 CYS B O 1
ATOM 1580 N N . VAL B 1 58 ? 14.023 6.785 2.793 1 84.44 58 VAL B N 1
ATOM 1581 C CA . VAL B 1 58 ? 12.672 6.523 2.309 1 84.44 58 VAL B CA 1
ATOM 1582 C C . VAL B 1 58 ? 12.68 5.312 1.379 1 84.44 58 VAL B C 1
ATOM 1584 O O . VAL B 1 58 ? 11.867 4.398 1.531 1 84.44 58 VAL B O 1
ATOM 1587 N N . ASP B 1 59 ? 13.609 5.281 0.516 1 83.69 59 ASP B N 1
ATOM 1588 C CA . ASP B 1 59 ? 13.695 4.188 -0.445 1 83.69 59 ASP B CA 1
ATOM 1589 C C . ASP B 1 59 ? 13.922 2.854 0.262 1 83.69 59 ASP B C 1
ATOM 1591 O O . ASP B 1 59 ? 13.328 1.839 -0.111 1 83.69 59 ASP B O 1
ATOM 1595 N N . ALA B 1 60 ? 14.742 2.883 1.158 1 82.38 60 ALA B N 1
ATOM 1596 C CA . ALA B 1 60 ? 15.023 1.666 1.913 1 82.38 60 ALA B CA 1
ATOM 1597 C C . ALA B 1 60 ? 13.781 1.172 2.648 1 82.38 60 ALA B C 1
ATOM 1599 O O . ALA B 1 60 ? 13.516 -0.031 2.686 1 82.38 60 ALA B O 1
ATOM 1600 N N . CYS B 1 61 ? 13.078 2.061 3.285 1 86.44 61 CYS B N 1
ATOM 1601 C CA . CYS B 1 61 ? 11.852 1.706 3.979 1 86.44 61 CYS B CA 1
ATOM 1602 C C . CYS B 1 61 ? 10.828 1.113 3.01 1 86.44 61 CYS B C 1
ATOM 1604 O O . CYS B 1 61 ? 10.141 0.146 3.342 1 86.44 61 CYS B O 1
ATOM 1606 N N . VAL B 1 62 ? 10.789 1.706 1.857 1 90.31 62 VAL B N 1
ATOM 1607 C CA . VAL B 1 62 ? 9.82 1.285 0.848 1 90.31 62 VAL B CA 1
ATOM 1608 C C . VAL B 1 62 ? 10.18 -0.11 0.341 1 90.31 62 VAL B C 1
ATOM 1610 O O . VAL B 1 62 ? 9.297 -0.938 0.108 1 90.31 62 VAL B O 1
ATOM 1613 N N . GLU B 1 63 ? 11.422 -0.394 0.203 1 89.56 63 GLU B N 1
ATOM 1614 C CA . GLU B 1 63 ? 11.859 -1.713 -0.246 1 89.56 63 GLU B CA 1
ATOM 1615 C C . GLU B 1 63 ? 11.383 -2.807 0.707 1 89.56 63 GLU B C 1
ATOM 1617 O O . GLU B 1 63 ? 11.07 -3.918 0.277 1 89.56 63 GLU B O 1
ATOM 1622 N N . GLU B 1 64 ? 11.227 -2.455 1.94 1 89.62 64 GLU B N 1
ATOM 1623 C CA . GLU B 1 64 ? 10.812 -3.41 2.963 1 89.62 64 GLU B CA 1
ATOM 1624 C C . GLU B 1 64 ? 9.445 -3.035 3.543 1 89.62 64 GLU B C 1
ATOM 1626 O O . GLU B 1 64 ? 9.219 -3.174 4.746 1 89.62 64 GLU B O 1
ATOM 1631 N N . TRP B 1 65 ? 8.664 -2.578 2.68 1 92.75 65 TRP B N 1
ATOM 1632 C CA . TRP B 1 65 ? 7.414 -1.984 3.137 1 92.75 65 TRP B CA 1
ATOM 1633 C C . TRP B 1 65 ? 6.582 -3 3.912 1 92.75 65 TRP B C 1
ATOM 1635 O O . TRP B 1 65 ? 5.848 -2.635 4.832 1 92.75 65 TRP B O 1
ATOM 1645 N N . LYS B 1 66 ? 6.641 -4.227 3.557 1 93.31 66 LYS B N 1
ATOM 1646 C CA . LYS B 1 66 ? 5.844 -5.266 4.203 1 93.31 66 LYS B CA 1
ATOM 1647 C C . LYS B 1 66 ? 6.215 -5.406 5.676 1 93.31 66 LYS B C 1
ATOM 1649 O O . LYS B 1 66 ? 5.34 -5.398 6.547 1 93.31 66 LYS B O 1
ATOM 1654 N N . GLU B 1 67 ? 7.469 -5.449 5.949 1 87.81 67 GLU B N 1
ATOM 1655 C CA . GLU B 1 67 ? 7.973 -5.66 7.305 1 87.81 67 GLU B CA 1
ATOM 1656 C C . GLU B 1 67 ? 8 -4.352 8.094 1 87.81 67 GLU B C 1
ATOM 1658 O O . GLU B 1 67 ? 7.699 -4.336 9.289 1 87.81 67 GLU B O 1
ATOM 1663 N N . THR B 1 68 ? 8.258 -3.254 7.426 1 86.31 68 THR B N 1
ATOM 1664 C CA . THR B 1 68 ? 8.539 -2.01 8.133 1 86.31 68 THR B CA 1
ATOM 1665 C C . THR B 1 68 ? 7.262 -1.187 8.297 1 86.31 68 THR B C 1
ATOM 1667 O O . THR B 1 68 ? 7.129 -0.431 9.266 1 86.31 68 THR B O 1
ATOM 1670 N N . LEU B 1 69 ? 6.363 -1.348 7.398 1 91.38 69 LEU B N 1
ATOM 1671 C CA . LEU B 1 69 ? 5.203 -0.466 7.414 1 91.38 69 LEU B CA 1
ATOM 1672 C C . LEU B 1 69 ? 3.916 -1.266 7.594 1 91.38 69 LEU B C 1
ATOM 1674 O O . LEU B 1 69 ? 3.189 -1.066 8.57 1 91.38 69 LEU B O 1
ATOM 1678 N N . ALA B 1 70 ? 3.691 -2.24 6.762 1 92.31 70 ALA B N 1
ATOM 1679 C CA . ALA B 1 70 ? 2.41 -2.941 6.738 1 92.31 70 ALA B CA 1
ATOM 1680 C C . ALA B 1 70 ? 2.244 -3.822 7.977 1 92.31 70 ALA B C 1
ATOM 1682 O O . ALA B 1 70 ? 1.179 -3.836 8.594 1 92.31 70 ALA B O 1
ATOM 1683 N N . LYS B 1 71 ? 3.213 -4.535 8.359 1 90.06 71 LYS B N 1
ATOM 1684 C CA . LYS B 1 71 ? 3.111 -5.5 9.445 1 90.06 71 LYS B CA 1
ATOM 1685 C C . LYS B 1 71 ? 2.732 -4.812 10.758 1 90.06 71 LYS B C 1
ATOM 1687 O O . LYS B 1 71 ? 1.794 -5.234 11.438 1 90.06 71 LYS B O 1
ATOM 1692 N N . PRO B 1 72 ? 3.473 -3.826 11.109 1 87.06 72 PRO B N 1
ATOM 1693 C CA . PRO B 1 72 ? 3.072 -3.141 12.344 1 87.06 72 PRO B CA 1
ATOM 1694 C C . PRO B 1 72 ? 1.649 -2.59 12.273 1 87.06 72 PRO B C 1
ATOM 1696 O O . PRO B 1 72 ? 0.938 -2.576 13.281 1 87.06 72 PRO B O 1
ATOM 1699 N N . LEU B 1 73 ? 1.259 -2.098 11.148 1 89.19 73 LEU B N 1
ATOM 1700 C CA . LEU B 1 73 ? -0.09 -1.569 10.977 1 89.19 73 LEU B CA 1
ATOM 1701 C C . LEU B 1 73 ? -1.131 -2.67 11.156 1 89.19 73 LEU B C 1
ATOM 1703 O O . LEU B 1 73 ? -2.152 -2.465 11.812 1 89.19 73 LEU B O 1
ATOM 1707 N N . LEU B 1 74 ? -0.885 -3.785 10.562 1 90 74 LEU B N 1
ATOM 1708 C CA . LEU B 1 74 ? -1.805 -4.914 10.633 1 90 74 LEU B CA 1
ATOM 1709 C C . LEU B 1 74 ? -1.905 -5.453 12.055 1 90 74 LEU B C 1
ATOM 1711 O O . LEU B 1 74 ? -2.967 -5.922 12.469 1 90 74 LEU B O 1
ATOM 1715 N N . ALA B 1 75 ? -0.827 -5.449 12.695 1 82.69 75 ALA B N 1
ATOM 1716 C CA . ALA B 1 75 ? -0.824 -5.891 14.086 1 82.69 75 ALA B CA 1
ATOM 1717 C C . ALA B 1 75 ? -1.736 -5.016 14.938 1 82.69 75 ALA B C 1
ATOM 1719 O O . ALA B 1 75 ? -2.373 -5.504 15.875 1 82.69 75 ALA B O 1
ATOM 1720 N N . LEU B 1 76 ? -1.774 -3.75 14.539 1 78.31 76 LEU B N 1
ATOM 1721 C CA . LEU B 1 76 ? -2.633 -2.818 15.266 1 78.31 76 LEU B CA 1
ATOM 1722 C C . LEU B 1 76 ? -4.105 -3.104 14.984 1 78.31 76 LEU B C 1
ATOM 1724 O O . LEU B 1 76 ? -4.949 -2.949 15.867 1 78.31 76 LEU B O 1
ATOM 1728 N N . GLU B 1 77 ? -4.395 -3.461 13.688 1 72 77 GLU B N 1
ATOM 1729 C CA . GLU B 1 77 ? -5.777 -3.705 13.289 1 72 77 GLU B CA 1
ATOM 1730 C C . GLU B 1 77 ? -6.293 -5.02 13.867 1 72 77 GLU B C 1
ATOM 1732 O O . GLU B 1 77 ? -7.496 -5.176 14.094 1 72 77 GLU B O 1
ATOM 1737 N N . SER B 1 78 ? -5.441 -6.145 13.656 1 62.31 78 SER B N 1
ATOM 1738 C CA . SER B 1 78 ? -5.859 -7.438 14.188 1 62.31 78 SER B CA 1
ATOM 1739 C C . SER B 1 78 ? -6.062 -7.379 15.695 1 62.31 78 SER B C 1
ATOM 1741 O O . SER B 1 78 ? -6.66 -8.281 16.281 1 62.31 78 SER B O 1
ATOM 1743 N N . ARG B 1 79 ? -5.258 -6.57 16.328 1 51.94 79 ARG B N 1
ATOM 1744 C CA . ARG B 1 79 ? -5.242 -6.648 17.781 1 51.94 79 ARG B CA 1
ATOM 1745 C C . ARG B 1 79 ? -6.648 -6.512 18.359 1 51.94 79 ARG B C 1
ATOM 1747 O O . ARG B 1 79 ? -7.422 -5.652 17.906 1 51.94 79 ARG B O 1
ATOM 1754 N N . ASP B 1 80 ? -7.246 -7.562 18.734 1 45.38 80 ASP B N 1
ATOM 1755 C CA . ASP B 1 80 ? -8.094 -7.578 19.922 1 45.38 80 ASP B CA 1
ATOM 1756 C C . ASP B 1 80 ? -7.793 -6.387 20.828 1 45.38 80 ASP B C 1
ATOM 1758 O O . ASP B 1 80 ? -6.648 -5.945 20.922 1 45.38 80 ASP B O 1
ATOM 1762 N N . LYS B 1 81 ? -8.875 -5.512 21.141 1 47.19 81 LYS B N 1
ATOM 1763 C CA . LYS B 1 81 ? -8.867 -4.406 22.109 1 47.19 81 LYS B CA 1
ATOM 1764 C C . LYS B 1 81 ? -7.719 -4.555 23.094 1 47.19 81 LYS B C 1
ATOM 1766 O O . LYS B 1 81 ? -7.078 -3.57 23.469 1 47.19 81 LYS B O 1
ATOM 1771 N N . ASN B 1 82 ? -7.59 -5.715 23.5 1 45.69 82 ASN B N 1
ATOM 1772 C CA . ASN B 1 82 ? -6.75 -5.941 24.672 1 45.69 82 ASN B CA 1
ATOM 1773 C C . ASN B 1 82 ? -5.27 -5.977 24.297 1 45.69 82 ASN B C 1
ATOM 1775 O O . ASN B 1 82 ? -4.434 -5.426 25.016 1 45.69 82 ASN B O 1
ATOM 1779 N N . ILE B 1 83 ? -4.926 -6.734 23.422 1 46.94 83 ILE B N 1
ATOM 1780 C CA . ILE B 1 83 ? -3.51 -6.895 23.109 1 46.94 83 ILE B CA 1
ATOM 1781 C C 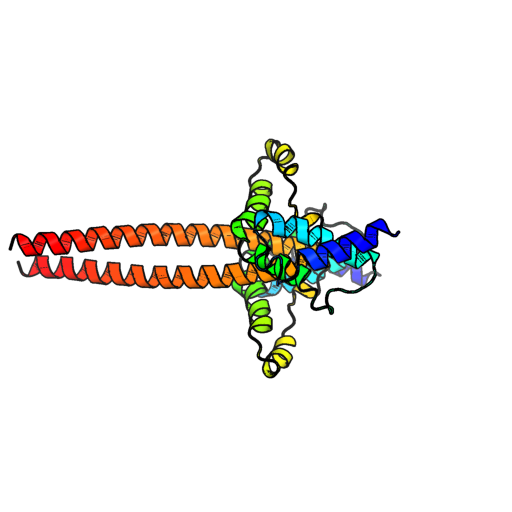. ILE B 1 83 ? -3.018 -5.699 22.312 1 46.94 83 ILE B C 1
ATOM 1783 O O . ILE B 1 83 ? -1.826 -5.379 22.312 1 46.94 83 ILE B O 1
ATOM 1787 N N . SER B 1 84 ? -3.836 -5.102 21.625 1 44.69 84 SER B N 1
ATOM 1788 C CA . SER B 1 84 ? -3.521 -3.951 20.781 1 44.69 84 SER B CA 1
ATOM 1789 C C . SER B 1 84 ? -2.881 -2.83 21.594 1 44.69 84 SER B C 1
ATOM 1791 O O . SER B 1 84 ? -2.033 -2.096 21.078 1 44.69 84 SER B O 1
ATOM 1793 N N . ARG B 1 85 ? -3.424 -2.768 22.719 1 44.72 85 ARG B N 1
ATOM 1794 C CA . ARG B 1 85 ? -2.832 -1.786 23.609 1 44.72 85 ARG B CA 1
ATOM 1795 C C . ARG B 1 85 ? -1.342 -2.043 23.812 1 44.72 85 ARG B C 1
ATOM 1797 O O . ARG B 1 85 ? -0.543 -1.104 23.844 1 44.72 85 ARG B O 1
ATOM 1804 N N . ILE B 1 86 ? -1.2 -3.379 24.125 1 45.16 86 ILE B N 1
ATOM 1805 C CA . ILE B 1 86 ? 0.192 -3.691 24.438 1 45.16 86 ILE B CA 1
ATOM 1806 C C . ILE B 1 86 ? 1.055 -3.473 23.188 1 45.16 86 ILE B C 1
ATOM 1808 O O . ILE B 1 86 ? 2.152 -2.918 23.281 1 45.16 86 ILE B O 1
ATOM 1812 N N . LEU B 1 87 ? 0.587 -3.998 22.141 1 46.31 87 LEU B N 1
ATOM 1813 C CA . LEU B 1 87 ? 1.375 -3.875 20.922 1 46.31 87 LEU B CA 1
ATOM 1814 C C . LEU B 1 87 ? 1.295 -2.459 20.359 1 46.31 87 LEU B C 1
ATOM 1816 O O . LEU B 1 87 ? 2.094 -2.08 19.5 1 46.31 87 LEU B O 1
ATOM 1820 N N . ALA B 1 88 ? 0.185 -1.942 20.594 1 45.28 88 ALA B N 1
ATOM 1821 C CA . ALA B 1 88 ? 0.085 -0.514 20.297 1 45.28 88 ALA B CA 1
ATOM 1822 C C . ALA B 1 88 ? 1.313 0.235 20.812 1 45.28 88 ALA B C 1
ATOM 1824 O O . ALA B 1 88 ? 1.634 1.32 20.312 1 45.28 88 ALA B O 1
ATOM 1825 N N . ALA B 1 89 ? 1.772 -0.39 21.906 1 41.69 89 ALA B N 1
ATOM 1826 C CA . ALA B 1 89 ? 3.07 0.148 22.312 1 41.69 89 ALA B CA 1
ATOM 1827 C C . ALA B 1 89 ? 4.098 -0.017 21.188 1 41.69 89 ALA B C 1
ATOM 1829 O O . ALA B 1 89 ? 5.145 0.633 21.203 1 41.69 89 ALA B O 1
ATOM 1830 N N . ASN B 1 90 ? 4.098 -1.256 20.547 1 49.16 90 ASN B N 1
ATOM 1831 C CA . ASN B 1 90 ? 5.047 -1.337 19.453 1 49.16 90 ASN B CA 1
ATOM 1832 C C . ASN B 1 90 ? 4.629 -0.44 18.281 1 49.16 90 ASN B C 1
ATOM 1834 O O . ASN B 1 90 ? 3.635 -0.712 17.609 1 49.16 90 ASN B O 1
ATOM 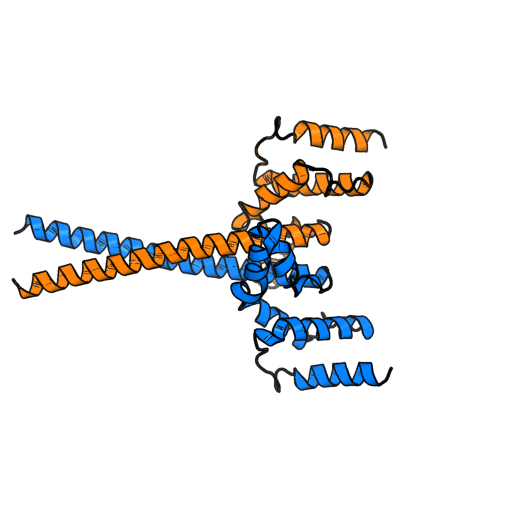1838 N N . SER B 1 91 ? 4.719 0.854 18.422 1 61.03 91 SER B N 1
ATOM 1839 C CA . SER B 1 91 ? 4.441 2.154 17.828 1 61.03 91 SER B CA 1
ATOM 1840 C C . SER B 1 91 ? 4.684 2.131 16.312 1 61.03 91 SER B C 1
ATOM 1842 O O . SER B 1 91 ? 5.602 1.462 15.844 1 61.03 91 SER B O 1
ATOM 1844 N N . VAL B 1 92 ? 3.643 2.232 15.57 1 79.56 92 VAL B N 1
ATOM 1845 C CA . VAL B 1 92 ? 3.803 2.531 14.148 1 79.56 92 VAL B CA 1
ATOM 1846 C C . VAL B 1 92 ? 4.801 3.674 13.977 1 79.56 92 VAL B C 1
ATOM 1848 O O . VAL B 1 92 ? 4.418 4.848 14 1 79.56 92 VAL B O 1
ATOM 1851 N N . GLU B 1 93 ? 6.121 3.156 13.93 1 80.25 93 GLU B N 1
ATOM 1852 C CA . GLU B 1 93 ? 7.273 4.047 14.008 1 80.25 93 GLU B CA 1
ATOM 1853 C C . GLU B 1 93 ? 7.152 5.199 13.008 1 80.25 93 GLU B C 1
ATOM 1855 O O . GLU B 1 93 ? 7.59 6.316 13.289 1 80.25 93 GLU B O 1
ATOM 1860 N N . HIS B 1 94 ? 6.5 4.906 11.898 1 87.75 94 HIS B N 1
ATOM 1861 C CA . HIS B 1 94 ? 6.469 5.969 10.898 1 87.75 94 HIS B CA 1
ATOM 1862 C C . HIS B 1 94 ? 5.535 7.098 11.328 1 87.75 94 HIS B C 1
ATOM 1864 O O . HIS B 1 94 ? 5.578 8.195 10.766 1 87.75 94 HIS B O 1
ATOM 1870 N N . ARG B 1 95 ? 4.727 6.867 12.312 1 89.06 95 ARG B N 1
ATOM 1871 C CA . ARG B 1 95 ? 3.768 7.871 12.758 1 89.06 95 ARG B CA 1
ATOM 1872 C C . ARG B 1 95 ? 4.457 8.969 13.562 1 89.06 95 ARG B C 1
ATOM 1874 O O . ARG B 1 95 ? 3.869 10.023 13.812 1 89.06 95 ARG B O 1
ATOM 1881 N N . ASP B 1 96 ? 5.68 8.75 13.938 1 84.69 96 ASP B N 1
ATOM 1882 C CA . ASP B 1 96 ? 6.461 9.773 14.633 1 84.69 96 ASP B CA 1
ATOM 1883 C C . ASP B 1 96 ? 7.016 10.805 13.656 1 84.69 96 ASP B C 1
ATOM 1885 O O . ASP B 1 96 ? 7.531 11.844 14.062 1 84.69 96 ASP B O 1
ATOM 1889 N N . LEU B 1 97 ? 6.926 10.508 12.43 1 87.62 97 LEU B N 1
ATOM 1890 C CA . LEU B 1 97 ? 7.402 11.422 11.398 1 87.62 97 LEU B CA 1
ATOM 1891 C C . LEU B 1 97 ? 6.355 12.492 11.102 1 87.62 97 LEU B C 1
ATOM 1893 O O . LEU B 1 97 ? 5.168 12.297 11.367 1 87.62 97 LEU B O 1
ATOM 1897 N N . PRO B 1 98 ? 6.863 13.641 10.609 1 88.25 98 PRO B N 1
ATOM 1898 C CA . PRO B 1 98 ? 5.895 14.633 10.141 1 88.25 98 PRO B CA 1
ATOM 1899 C C . PRO B 1 98 ? 4.922 14.062 9.109 1 88.25 98 PRO B C 1
ATOM 1901 O O . PRO B 1 98 ? 5.301 13.195 8.312 1 88.25 98 PRO B O 1
ATOM 1904 N N . LEU B 1 99 ? 3.746 14.586 9.07 1 90.75 99 LEU B N 1
ATOM 1905 C CA . LEU B 1 99 ? 2.674 14.047 8.242 1 90.75 99 LEU B CA 1
ATOM 1906 C C . LEU B 1 99 ? 3.062 14.062 6.766 1 90.75 99 LEU B C 1
ATOM 1908 O O . LEU B 1 99 ? 2.738 13.133 6.02 1 90.75 99 LEU B O 1
ATOM 1912 N N . THR B 1 100 ? 3.752 15.102 6.379 1 89.69 100 THR B N 1
ATOM 1913 C CA . THR B 1 100 ? 4.145 15.211 4.977 1 89.69 100 THR B CA 1
ATOM 1914 C C . THR B 1 100 ? 5.082 14.078 4.582 1 89.69 100 THR B C 1
ATOM 1916 O O . THR B 1 100 ? 4.992 13.547 3.473 1 89.69 100 THR B O 1
ATOM 1919 N N . ILE B 1 101 ? 5.891 13.703 5.457 1 88.38 101 ILE B N 1
ATOM 1920 C CA . ILE B 1 101 ? 6.84 12.625 5.195 1 88.38 101 ILE B CA 1
ATOM 1921 C C . ILE B 1 101 ? 6.125 11.281 5.27 1 88.38 101 ILE B C 1
ATOM 1923 O O . ILE B 1 101 ? 6.441 10.359 4.508 1 88.38 101 ILE B O 1
ATOM 1927 N N . GLN B 1 102 ? 5.234 11.18 6.199 1 91.38 102 GLN B N 1
ATOM 1928 C CA . GLN B 1 102 ? 4.426 9.969 6.266 1 91.38 102 GLN B CA 1
ATOM 1929 C C . GLN B 1 102 ? 3.707 9.711 4.941 1 91.38 102 GLN B C 1
ATOM 1931 O O . GLN B 1 102 ? 3.723 8.594 4.426 1 91.38 102 GLN B O 1
ATOM 1936 N N . VAL B 1 103 ? 3.158 10.734 4.426 1 92.62 103 VAL B N 1
ATOM 1937 C CA . VAL B 1 103 ? 2.41 10.609 3.18 1 92.62 103 VAL B CA 1
ATOM 1938 C C . VAL B 1 103 ? 3.35 10.18 2.053 1 92.62 103 VAL B C 1
ATOM 1940 O O . VAL B 1 103 ? 3.039 9.266 1.291 1 92.62 103 VAL B O 1
ATOM 1943 N N . GLU B 1 104 ? 4.422 10.828 1.948 1 90.75 104 GLU B N 1
ATOM 1944 C CA . GLU B 1 104 ? 5.398 10.477 0.921 1 90.75 104 GLU B CA 1
ATOM 1945 C C . GLU B 1 104 ? 5.809 9.008 1.033 1 90.75 104 GLU B C 1
ATOM 1947 O O . GLU B 1 104 ? 5.816 8.281 0.036 1 90.75 104 GLU B O 1
ATOM 1952 N N . LEU B 1 105 ? 6.148 8.609 2.199 1 92.06 105 LEU B N 1
ATOM 1953 C CA . LEU B 1 105 ? 6.574 7.242 2.479 1 92.06 105 LEU B CA 1
ATOM 1954 C C . LEU B 1 105 ? 5.48 6.242 2.113 1 92.06 105 LEU B C 1
ATOM 1956 O O . LEU B 1 105 ? 5.742 5.254 1.424 1 92.06 105 LEU B O 1
ATOM 1960 N N . LEU B 1 106 ? 4.332 6.527 2.512 1 95.5 106 LEU B N 1
ATOM 1961 C CA . LEU B 1 106 ? 3.215 5.613 2.307 1 95.5 106 LEU B CA 1
ATOM 1962 C C . LEU B 1 106 ? 2.811 5.566 0.837 1 95.5 106 LEU B C 1
ATOM 1964 O O . LEU B 1 106 ? 2.432 4.512 0.326 1 95.5 106 LEU B O 1
ATOM 1968 N N . GLU B 1 107 ? 2.844 6.668 0.162 1 94.25 107 GLU B N 1
ATOM 1969 C CA . GLU B 1 107 ? 2.559 6.68 -1.27 1 94.25 107 GLU B CA 1
ATOM 1970 C C . GLU B 1 107 ? 3.549 5.805 -2.035 1 94.25 107 GLU B C 1
ATOM 1972 O O . GLU B 1 107 ? 3.15 5.004 -2.881 1 94.25 107 GLU B O 1
ATOM 1977 N N . LYS B 1 108 ? 4.746 5.969 -1.796 1 92.44 108 LYS B N 1
ATOM 1978 C CA . LYS B 1 108 ? 5.773 5.184 -2.475 1 92.44 108 LYS B CA 1
ATOM 1979 C C . LYS B 1 108 ? 5.645 3.701 -2.141 1 92.44 108 LYS B C 1
ATOM 1981 O O . LYS B 1 108 ? 5.848 2.846 -3.006 1 92.44 108 LYS B O 1
ATOM 1986 N N . ALA B 1 109 ? 5.359 3.436 -0.897 1 95.31 109 ALA B N 1
ATOM 1987 C CA . ALA B 1 109 ? 5.164 2.047 -0.486 1 95.31 109 ALA B CA 1
ATOM 1988 C C . ALA B 1 109 ? 3.982 1.419 -1.22 1 95.31 109 ALA B C 1
ATOM 1990 O O . ALA B 1 109 ? 4.043 0.255 -1.621 1 95.31 109 ALA B O 1
ATOM 1991 N N . LEU B 1 110 ? 2.961 2.172 -1.343 1 96.81 110 LEU B N 1
ATOM 1992 C CA . LEU B 1 110 ? 1.781 1.671 -2.039 1 96.81 110 LEU B CA 1
ATOM 1993 C C . LEU B 1 110 ? 2.096 1.381 -3.502 1 96.81 110 LEU B C 1
ATOM 1995 O O . LEU B 1 110 ? 1.615 0.392 -4.062 1 96.81 110 LEU B O 1
ATOM 1999 N N . CYS B 1 111 ? 2.838 2.221 -4.098 1 94.69 111 CYS B N 1
ATOM 2000 C CA . CYS B 1 111 ? 3.268 1.978 -5.469 1 94.69 111 CYS B CA 1
ATOM 2001 C C . CYS B 1 111 ? 4.094 0.701 -5.562 1 94.69 111 CYS B C 1
ATOM 2003 O O . CYS B 1 111 ? 3.889 -0.113 -6.465 1 94.69 111 CYS B O 1
ATOM 2005 N N . ALA B 1 112 ? 5.008 0.542 -4.684 1 94.56 112 ALA B N 1
ATOM 2006 C CA . ALA B 1 112 ? 5.824 -0.669 -4.652 1 94.56 112 ALA B CA 1
ATOM 2007 C C . ALA B 1 112 ? 4.957 -1.912 -4.48 1 94.56 112 ALA B C 1
ATOM 2009 O O . ALA B 1 112 ? 5.203 -2.941 -5.113 1 94.56 112 ALA B O 1
ATOM 2010 N N . ALA B 1 113 ? 4 -1.782 -3.633 1 96.69 113 ALA B N 1
ATOM 2011 C CA . ALA B 1 113 ? 3.08 -2.891 -3.402 1 96.69 113 ALA B CA 1
ATOM 2012 C C . ALA B 1 113 ? 2.328 -3.254 -4.68 1 96.69 113 ALA B C 1
ATOM 2014 O O . ALA B 1 113 ? 2.166 -4.434 -5 1 96.69 113 ALA B O 1
ATOM 2015 N N . LYS B 1 114 ? 1.898 -2.26 -5.332 1 96.94 114 LYS B N 1
ATOM 2016 C CA . LYS B 1 114 ? 1.168 -2.486 -6.578 1 96.94 114 LYS B CA 1
ATOM 2017 C C . LYS B 1 114 ? 2.047 -3.186 -7.609 1 96.94 114 LYS B C 1
ATOM 2019 O O . LYS B 1 114 ? 1.592 -4.094 -8.305 1 96.94 114 LYS B O 1
ATOM 2024 N N . ILE B 1 115 ? 3.209 -2.76 -7.758 1 95.25 115 ILE B N 1
ATOM 2025 C CA . ILE B 1 115 ? 4.145 -3.344 -8.711 1 95.25 115 ILE B CA 1
ATOM 2026 C C . ILE B 1 115 ? 4.422 -4.797 -8.344 1 95.25 115 ILE B C 1
ATOM 2028 O O . ILE B 1 115 ? 4.383 -5.68 -9.203 1 95.25 115 ILE B O 1
ATOM 2032 N N . GLU B 1 116 ? 4.699 -5.031 -7.098 1 95.94 116 GLU B N 1
ATOM 2033 C CA . GLU B 1 116 ? 4.949 -6.391 -6.633 1 95.94 116 GLU B CA 1
ATOM 2034 C C . GLU B 1 116 ? 3.73 -7.281 -6.859 1 95.94 116 GLU B C 1
ATOM 2036 O O . GLU B 1 116 ? 3.867 -8.43 -7.285 1 95.94 116 GLU B O 1
ATOM 2041 N N . LEU B 1 117 ? 2.6 -6.797 -6.559 1 97.06 117 LEU B N 1
ATOM 2042 C CA . LEU B 1 117 ? 1.369 -7.555 -6.754 1 97.06 117 LEU B CA 1
ATOM 2043 C C . LEU B 1 117 ? 1.189 -7.926 -8.227 1 97.06 117 LEU B C 1
ATOM 2045 O O . LEU B 1 117 ? 0.832 -9.062 -8.539 1 97.06 117 LEU B O 1
ATOM 2049 N N . ASP B 1 118 ? 1.395 -6.938 -9.039 1 96.19 118 ASP B N 1
ATOM 2050 C CA . ASP B 1 118 ? 1.271 -7.211 -10.461 1 96.19 118 ASP B CA 1
ATOM 2051 C C . ASP B 1 118 ? 2.256 -8.289 -10.906 1 96.19 118 ASP B C 1
ATOM 2053 O O . ASP B 1 118 ? 1.919 -9.156 -11.719 1 96.19 118 ASP B O 1
ATOM 2057 N N . ASP B 1 119 ? 3.438 -8.25 -10.445 1 96.62 119 ASP B N 1
ATOM 2058 C CA . ASP B 1 119 ? 4.457 -9.234 -10.781 1 96.62 119 ASP B CA 1
ATOM 2059 C C . ASP B 1 119 ? 4.031 -10.633 -10.328 1 96.62 119 ASP B C 1
ATOM 2061 O O . ASP B 1 119 ? 4.152 -11.602 -11.086 1 96.62 119 ASP B O 1
ATOM 2065 N N . VAL B 1 120 ? 3.547 -10.711 -9.164 1 97.06 120 VAL B N 1
ATOM 2066 C CA . VAL B 1 120 ? 3.15 -12.008 -8.625 1 97.06 120 VAL B CA 1
ATOM 2067 C C . VAL B 1 120 ? 1.931 -12.531 -9.375 1 97.06 120 VAL B C 1
ATOM 2069 O O . VAL B 1 120 ? 1.815 -13.734 -9.625 1 97.06 120 VAL B O 1
ATOM 2072 N N . LYS B 1 121 ? 1.057 -11.719 -9.727 1 97.62 121 LYS B N 1
ATOM 2073 C CA . LYS B 1 121 ? -0.124 -12.133 -10.484 1 97.62 121 LYS B CA 1
ATOM 2074 C C . LYS B 1 121 ? 0.26 -12.641 -11.867 1 97.62 121 LYS B C 1
ATOM 2076 O O . LYS B 1 121 ? -0.347 -13.586 -12.375 1 97.62 121 LYS B O 1
ATOM 2081 N N . ALA B 1 122 ? 1.225 -12.023 -12.422 1 97.12 122 ALA B N 1
ATOM 2082 C CA . ALA B 1 122 ? 1.714 -12.5 -13.711 1 97.12 122 ALA B CA 1
ATOM 2083 C C . ALA B 1 122 ? 2.305 -13.898 -13.594 1 97.12 122 ALA B C 1
ATOM 2085 O O . ALA B 1 122 ? 2.053 -14.758 -14.445 1 97.12 122 ALA B O 1
ATOM 2086 N N . GLU B 1 123 ? 3.057 -14.086 -12.609 1 97.31 123 GLU B N 1
ATOM 2087 C CA . GLU B 1 123 ? 3.623 -15.406 -12.367 1 97.31 123 GLU B CA 1
ATOM 2088 C C . GLU B 1 123 ? 2.529 -16.438 -12.117 1 97.31 123 GLU B C 1
ATOM 2090 O O . GLU B 1 123 ? 2.625 -17.578 -12.578 1 97.31 123 GLU B O 1
ATOM 2095 N N . LEU B 1 124 ? 1.574 -16.047 -11.414 1 97.44 124 LEU B N 1
ATOM 2096 C CA . LEU B 1 124 ? 0.451 -16.922 -11.125 1 97.44 124 LEU B CA 1
ATOM 2097 C C . LEU B 1 124 ? -0.257 -17.344 -12.414 1 97.44 124 LEU B C 1
ATOM 2099 O O . LEU B 1 124 ? -0.58 -18.516 -12.602 1 97.44 124 LEU B O 1
ATOM 2103 N N . LEU B 1 125 ? -0.485 -16.406 -13.195 1 97.31 125 LEU B N 1
ATOM 2104 C CA . LEU B 1 125 ? -1.136 -16.703 -14.469 1 97.31 125 LEU B CA 1
ATOM 2105 C C . LEU B 1 125 ? -0.306 -17.688 -15.289 1 97.31 125 LEU B C 1
ATOM 2107 O O . LEU B 1 125 ? -0.854 -18.594 -15.922 1 97.31 125 LEU B O 1
ATOM 2111 N N . TYR B 1 126 ? 0.963 -17.516 -15.289 1 97.69 126 TYR B N 1
ATOM 2112 C CA . TYR B 1 126 ? 1.87 -18.406 -16 1 97.69 126 TYR B CA 1
ATOM 2113 C C . TYR B 1 126 ? 1.77 -19.828 -15.461 1 97.69 126 TYR B C 1
ATOM 2115 O O . TYR B 1 126 ? 1.701 -20.797 -16.234 1 97.69 126 TYR B O 1
ATOM 2123 N N . ARG B 1 127 ? 1.705 -19.906 -14.227 1 96.38 127 ARG B N 1
ATOM 2124 C CA . ARG B 1 127 ? 1.628 -21.234 -13.602 1 96.38 127 ARG B CA 1
ATOM 2125 C C . ARG B 1 127 ? 0.275 -21.891 -13.867 1 96.38 127 ARG B C 1
ATOM 2127 O O . ARG B 1 127 ? 0.19 -23.094 -14.031 1 96.38 127 ARG B O 1
ATOM 2134 N N . GLU B 1 128 ? -0.709 -21.109 -13.852 1 96.19 128 GLU B N 1
ATOM 2135 C CA . GLU B 1 128 ? -2.037 -21.625 -14.164 1 96.19 128 GLU B CA 1
ATOM 2136 C C . GLU B 1 128 ? -2.088 -22.203 -15.57 1 96.19 128 GLU B C 1
ATOM 2138 O O . GLU B 1 128 ? -2.697 -23.25 -15.797 1 96.19 128 GLU B O 1
ATOM 2143 N N . GLU B 1 129 ? -1.436 -21.594 -16.438 1 96.44 129 GLU B N 1
ATOM 2144 C CA . GLU B 1 129 ? -1.359 -22.094 -17.812 1 96.44 129 GLU B CA 1
ATOM 2145 C C . GLU B 1 129 ? -0.572 -23.406 -17.875 1 96.44 129 GLU B C 1
ATOM 2147 O O . GLU B 1 129 ? -0.931 -24.312 -18.641 1 96.44 129 GLU B O 1
ATOM 2152 N N . GLN B 1 130 ? 0.445 -23.453 -17.156 1 96.06 130 GLN B N 1
ATOM 2153 C CA . GLN B 1 130 ? 1.248 -24.672 -17.125 1 96.06 130 GLN B CA 1
ATOM 2154 C C . GLN B 1 130 ? 0.432 -25.859 -16.609 1 96.06 130 GLN B C 1
ATOM 2156 O O . GLN B 1 130 ? 0.519 -26.953 -17.141 1 96.06 130 GLN B O 1
ATOM 2161 N N . VAL B 1 131 ? -0.311 -25.547 -15.625 1 95.62 131 VAL B N 1
ATOM 2162 C CA . VAL B 1 131 ? -1.137 -26.594 -15.039 1 95.62 131 VAL B CA 1
ATOM 2163 C C . VAL B 1 131 ? -2.15 -27.094 -16.062 1 95.62 131 VAL B C 1
ATOM 2165 O O . VAL B 1 131 ? -2.365 -28.297 -16.203 1 95.62 131 VAL B O 1
ATOM 2168 N N . GLU B 1 132 ? -2.713 -26.234 -16.734 1 94.75 132 GLU B N 1
ATOM 2169 C CA . GLU B 1 132 ? -3.689 -26.594 -17.766 1 94.75 132 GLU B CA 1
ATOM 2170 C C . GLU B 1 132 ? -3.051 -27.453 -18.859 1 94.75 132 GLU B C 1
ATOM 2172 O O . GLU B 1 132 ? -3.611 -28.469 -19.266 1 94.75 132 GLU B O 1
ATOM 2177 N N . LYS B 1 133 ? -1.89 -27.078 -19.281 1 94.56 133 LYS B N 1
ATOM 2178 C CA . LYS B 1 133 ? -1.181 -27.797 -20.328 1 94.56 133 LYS B CA 1
ATOM 2179 C C . LYS B 1 133 ? -0.78 -29.188 -19.859 1 94.56 133 LYS B C 1
ATOM 2181 O O . LYS B 1 133 ? -0.95 -30.172 -20.594 1 94.56 133 LYS B O 1
ATOM 2186 N N . LEU B 1 134 ? -0.328 -29.25 -18.703 1 93.19 134 LEU B N 1
ATOM 2187 C CA . LEU B 1 134 ? 0.123 -30.531 -18.172 1 93.19 134 LEU B CA 1
ATOM 2188 C C . LEU B 1 134 ? -1.057 -31.469 -17.938 1 93.19 134 LEU B C 1
ATOM 2190 O O . LEU B 1 134 ? -0.958 -32.688 -18.188 1 93.19 134 LEU B O 1
ATOM 2194 N N . THR B 1 135 ? -2.137 -30.922 -17.469 1 92.94 135 THR B N 1
ATOM 2195 C CA . THR B 1 135 ? -3.338 -31.703 -17.25 1 92.94 135 THR B CA 1
ATOM 2196 C C . THR B 1 135 ? -3.881 -32.25 -18.562 1 92.94 135 THR B C 1
ATOM 2198 O O . THR B 1 135 ? -4.301 -33.406 -18.641 1 92.94 135 THR B O 1
ATOM 2201 N N . SER B 1 136 ? -3.826 -31.484 -19.562 1 92.25 136 SER B N 1
ATOM 2202 C CA . SER B 1 136 ? -4.289 -31.906 -20.875 1 92.25 136 SER B CA 1
ATOM 2203 C C . SER B 1 136 ? -3.402 -33 -21.453 1 92.25 136 SER B C 1
ATOM 2205 O O . SER B 1 136 ? -3.896 -33.938 -22.078 1 92.25 136 SER B O 1
ATOM 2207 N N . LYS B 1 137 ? -2.18 -32.906 -21.266 1 89.81 137 LYS B N 1
ATOM 2208 C CA . LYS B 1 137 ? -1.241 -33.938 -21.734 1 89.81 137 LYS B CA 1
ATOM 2209 C C . LYS B 1 137 ? -1.472 -35.25 -21.047 1 89.81 137 LYS B C 1
ATOM 2211 O O . LYS B 1 137 ? -1.367 -36.312 -21.656 1 89.81 137 LYS B O 1
ATOM 2216 N N . LEU B 1 138 ? -1.75 -35.156 -19.844 1 88.19 138 LEU B N 1
ATOM 2217 C CA . LEU B 1 138 ? -1.983 -36.375 -19.062 1 88.19 138 LEU B CA 1
ATOM 2218 C C . LEU B 1 138 ? -3.303 -37.031 -19.453 1 88.19 138 LEU B C 1
ATOM 2220 O O . LEU B 1 138 ? -3.402 -38.25 -19.484 1 88.19 138 LEU B O 1
ATOM 2224 N N . SER B 1 139 ? -4.285 -36.25 -19.75 1 85.44 139 SER B N 1
ATOM 2225 C CA . SER B 1 139 ? -5.582 -36.781 -20.156 1 85.44 139 SER B CA 1
ATOM 2226 C C . SER B 1 139 ? -5.523 -37.375 -21.547 1 85.44 139 SER B C 1
ATOM 2228 O O . SER B 1 139 ? -6.215 -38.344 -21.844 1 85.44 139 SER B O 1
ATOM 2230 N N . GLY B 1 140 ? -4.84 -36.781 -22.5 1 80 140 GLY B N 1
ATOM 2231 C CA . GLY B 1 140 ? -4.688 -37.344 -23.828 1 80 140 GLY B CA 1
ATOM 2232 C C . GLY B 1 140 ? -3.895 -38.656 -23.844 1 80 140 GLY B C 1
ATOM 2233 O O . GLY B 1 140 ? -4.16 -39.531 -24.656 1 80 140 GLY B O 1
ATOM 2234 N N . SER B 1 141 ? -3.014 -38.844 -23.094 1 70.75 141 SER B N 1
ATOM 2235 C CA . SER B 1 141 ? -2.238 -40.094 -23.031 1 70.75 141 SER B CA 1
ATOM 2236 C C . SER B 1 141 ? -3.078 -41.25 -22.484 1 70.75 141 SER B C 1
ATOM 2238 O O . SER B 1 141 ? -2.816 -42.406 -22.781 1 70.75 141 SER B O 1
ATOM 2240 N N . GLN B 1 142 ? -4.055 -40.969 -21.719 1 62.97 142 GLN B N 1
AT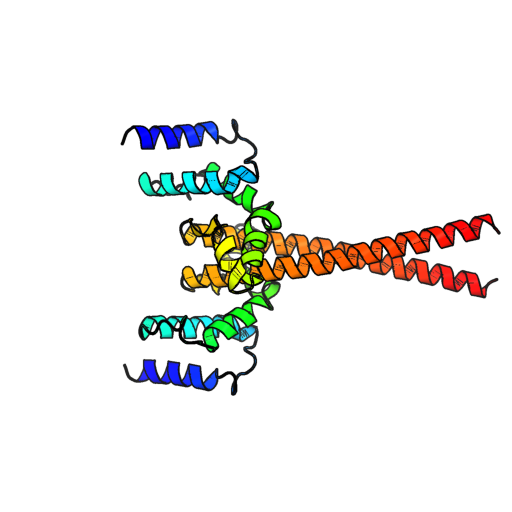OM 2241 C CA . GLN B 1 142 ? -4.895 -42.031 -21.172 1 62.97 142 GLN B CA 1
ATOM 2242 C C . GLN B 1 142 ? -5.867 -42.562 -22.219 1 62.97 142 GLN B C 1
ATOM 2244 O O . GLN B 1 142 ? -6.297 -43.688 -22.156 1 62.97 142 GLN B O 1
ATOM 2249 N N . HIS B 1 143 ? -6.254 -41.781 -23.234 1 61.62 143 HIS B N 1
ATOM 2250 C CA . HIS B 1 143 ? -7.172 -42.281 -24.25 1 61.62 143 HIS B CA 1
ATOM 2251 C C . HIS B 1 143 ? -6.434 -43.062 -25.328 1 61.62 143 HIS B C 1
ATOM 2253 O O . HIS B 1 143 ? -7.055 -43.781 -26.109 1 61.62 143 HIS B O 1
ATOM 2259 N N . HIS B 1 144 ? -5.227 -42.844 -25.547 1 56.34 144 HIS B N 1
ATOM 2260 C CA . HIS B 1 144 ? -4.527 -43.625 -26.578 1 56.34 144 HIS B CA 1
ATOM 2261 C C . HIS B 1 144 ? -3.877 -44.844 -25.969 1 56.34 144 HIS B C 1
ATOM 2263 O O . HIS B 1 144 ? -3.158 -45.594 -26.672 1 56.34 144 HIS B O 1
ATOM 2269 N N . GLY B 1 145 ? -4.027 -44.969 -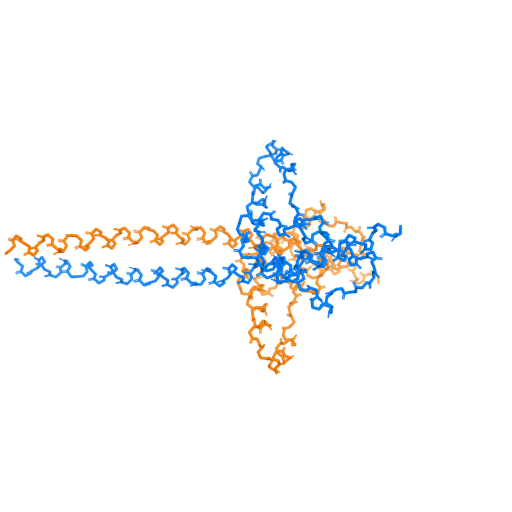24.812 1 43 145 GLY B N 1
ATOM 2270 C CA . GLY B 1 145 ? -3.631 -46.281 -24.359 1 43 145 GLY B CA 1
ATOM 2271 C C . GLY B 1 145 ? -4.805 -47.219 -24.156 1 43 145 GLY B C 1
ATOM 2272 O O . GLY B 1 145 ? -5.945 -46.781 -24 1 43 145 GLY B O 1
#